Protein AF-A0A9P1CWQ3-F1 (afdb_monomer)

Secondary structure (DSSP, 8-state):
---------------------------PPPPPP----------TTHHHHHHHHHHHHHHHHHHHHHHHHHHHHHHHHHHHHHHHHHHHHHHHHHHHHHS---SHHHHHHHHSTTHHHHHHHHHHHHHHHHHHHHHHHHHHHHHHHHHHHHHHHHHHHHHHHHHHTTPPPP-------SS----HHHHHHHHHHHHHHHHHHHHHHHHHHHH--SS--TT----SSSTTS-----HHHHHHHHHHHHHHHH--

Nearest PDB structures (foldseek):
  6mbz-assembly1_A  TM=4.916E-01  e=2.343E-01  Homo sapiens
  6jx6-assembly1_C  TM=5.429E-01  e=2.460E-01  Homo sapiens
  8qbr-assembly1_A  TM=2.103E-01  e=9.957E+00  Nostoc punctiforme

Mean predicted aligned error: 12.14 Å

Organism: NCBI:txid2562237

pLDDT: mean 77.62, std 16.61, range [36.28, 98.0]

Radius of gyration: 30.23 Å; Cα contacts (8 Å, |Δi|>4): 111; chains: 1; bounding box: 80×47×94 Å

Foldseek 3Di:
DDDDDDDDDDDDDDDDDDDDDPPPDPDDDDDPPDPPPPPPPDPPPPVVVVVVVVLLVLLLVLLVVVLVLLVLLVVLLVLLVVLVVVLVVLLVVLVVLPPCDPDPVNVVCVVPDPPSVVSLVVSVVVLVVSLVVNVVSLVVSCVPPVVSLVSSLVSLVVVLVCVVVPPDDPPQPDPPDDDDQDDLNNLSVVSSVVSVCSNVLSVVSNVVSVPSDSHPPVPDDPPPPCPVNPPSPPVVVNNVSSVSSSVRSPPD

Solvent-accessible surface area (backbone atoms only — not comparable to full-atom values): 15618 Å² total; per-residue (Å²): 139,86,85,86,83,85,85,83,86,88,79,87,88,86,91,77,84,89,76,93,77,88,79,84,74,82,78,73,78,81,76,78,78,81,81,74,80,79,78,83,77,79,63,83,71,60,64,55,57,56,53,51,52,50,49,52,51,44,42,53,53,32,56,66,51,42,59,61,48,53,51,54,48,51,52,49,51,55,54,49,52,53,43,52,50,52,42,47,56,46,40,52,50,45,51,58,69,69,41,87,53,91,46,72,66,35,55,54,43,68,76,37,80,67,49,61,59,51,52,47,52,52,48,51,53,51,42,52,50,44,43,51,52,47,51,52,52,49,54,50,49,47,75,75,40,44,70,58,49,54,51,32,42,52,38,49,50,53,52,52,52,44,47,74,76,62,50,77,72,76,82,71,76,78,74,92,70,94,60,85,80,76,52,64,67,60,49,49,51,52,52,42,50,51,48,51,48,51,58,51,47,58,55,50,50,52,52,50,58,70,63,66,62,81,62,80,51,97,81,59,76,69,70,82,60,69,76,78,50,74,69,77,68,65,57,69,61,52,50,51,47,48,52,52,46,51,57,70,76,62,76,122

Sequence (252 aa):
MPKSEAKDASSSAEAGRSRRKKEKATAKPPKPPKRHQFSLGGRPGRLGEDIESSTREGVRKACRSLDSLLESFESFVNEASTLARAIQVVSDKISLLTSASTGAVGKAMAAHPGTQERLLAQLVSRVENFRSEGLVLHARFERQHHALLEQSLNSLRLWKHRREVGAPALSSDPDPGDLPPIDPLEAAERLMHVLAKMISGVSQWKEHLLSCRYLPSSKTKLPAEPEAVPAKPNLQEERQLLLKLCAKSFHN

Structure (mmCIF, N/CA/C/O backbone):
data_AF-A0A9P1CWQ3-F1
#
_entry.id   AF-A0A9P1CWQ3-F1
#
loop_
_atom_site.group_PDB
_atom_site.id
_atom_site.type_symbol
_atom_site.label_atom_id
_atom_site.label_alt_id
_atom_site.label_comp_id
_atom_site.label_asym_id
_atom_site.label_entity_id
_atom_site.label_seq_id
_atom_site.pdbx_PDB_ins_code
_atom_site.Cartn_x
_atom_site.Cartn_y
_atom_site.Cartn_z
_atom_site.occupancy
_atom_site.B_iso_or_equiv
_atom_site.auth_seq_id
_atom_site.auth_comp_id
_atom_site.auth_asym_id
_atom_site.auth_atom_id
_atom_site.pdbx_PDB_model_num
ATOM 1 N N . MET A 1 1 ? -14.272 -29.871 54.774 1.00 36.28 1 MET A N 1
ATOM 2 C CA . MET A 1 1 ? -12.955 -30.520 54.950 1.00 36.28 1 MET A CA 1
ATOM 3 C C . MET A 1 1 ? -12.294 -30.690 53.590 1.00 36.28 1 MET A C 1
ATOM 5 O O . MET A 1 1 ? -13.026 -30.869 52.625 1.00 36.28 1 MET A O 1
ATOM 9 N N . PRO A 1 2 ? -10.969 -30.504 53.497 1.00 49.41 2 PRO A N 1
ATOM 10 C CA . PRO A 1 2 ? -10.341 -29.789 52.386 1.00 49.41 2 PRO A CA 1
ATOM 11 C C . PRO A 1 2 ? -9.438 -30.683 51.524 1.00 49.41 2 PRO A C 1
ATOM 13 O O . PRO A 1 2 ? -9.029 -31.751 51.968 1.00 49.41 2 PRO A O 1
ATOM 16 N N . LYS A 1 3 ? -9.054 -30.193 50.340 1.00 49.09 3 LYS A N 1
ATOM 17 C CA . LYS A 1 3 ? -7.665 -30.249 49.849 1.00 49.09 3 LYS A CA 1
ATOM 18 C C . LYS A 1 3 ? -7.462 -29.222 48.733 1.00 49.09 3 LYS A C 1
ATOM 20 O O . LYS A 1 3 ? -7.800 -29.427 47.576 1.00 49.09 3 LYS A O 1
ATOM 25 N N . SER A 1 4 ? -6.955 -28.080 49.171 1.00 53.56 4 SER A N 1
ATOM 26 C CA . SER A 1 4 ? -6.221 -27.075 48.415 1.00 53.56 4 SER A CA 1
ATOM 27 C C . SER A 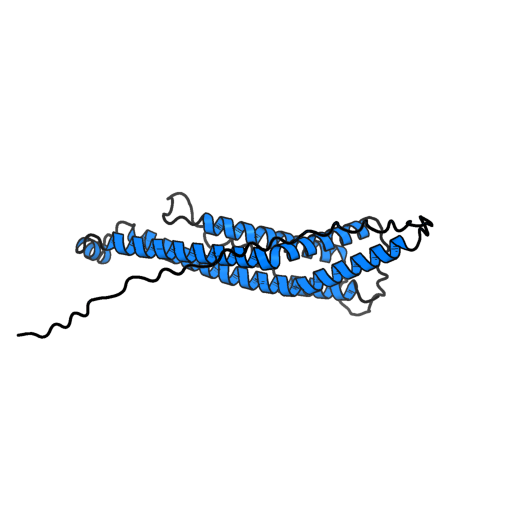1 4 ? -4.849 -27.623 48.011 1.00 53.56 4 SER A C 1
ATOM 29 O O . SER A 1 4 ? -4.123 -28.099 48.882 1.00 53.56 4 SER A O 1
ATOM 31 N N . GLU A 1 5 ? -4.460 -27.482 46.745 1.00 57.50 5 GLU A N 1
ATOM 32 C CA . GLU A 1 5 ? -3.053 -27.536 46.334 1.00 57.50 5 GLU A CA 1
ATOM 33 C C . GLU A 1 5 ? -2.670 -26.198 45.699 1.00 57.50 5 GLU A C 1
ATOM 35 O O . GLU A 1 5 ? -3.028 -25.881 44.566 1.00 57.50 5 GLU A O 1
ATOM 40 N N . ALA A 1 6 ? -1.965 -25.400 46.498 1.00 51.62 6 ALA A N 1
ATOM 41 C CA . ALA A 1 6 ? -1.127 -24.304 46.050 1.00 51.62 6 ALA A CA 1
ATOM 42 C C . ALA A 1 6 ? 0.203 -24.888 45.554 1.00 51.62 6 ALA A C 1
ATOM 44 O O . ALA A 1 6 ? 0.743 -25.811 46.166 1.00 51.62 6 ALA A O 1
ATOM 45 N N . LYS A 1 7 ? 0.740 -24.342 44.462 1.00 66.38 7 LYS A N 1
ATOM 46 C CA . LYS A 1 7 ? 2.092 -24.648 43.993 1.00 66.38 7 LYS A CA 1
ATOM 47 C C . LYS A 1 7 ? 2.838 -23.336 43.798 1.00 66.38 7 LYS A C 1
ATOM 49 O O . LYS A 1 7 ? 2.682 -22.660 42.786 1.00 66.38 7 LYS A O 1
ATOM 54 N N . ASP A 1 8 ? 3.587 -22.988 44.835 1.00 54.50 8 ASP A N 1
ATOM 55 C CA . ASP A 1 8 ? 4.545 -21.895 44.869 1.00 54.50 8 ASP A CA 1
ATOM 56 C C . ASP A 1 8 ? 5.902 -22.310 44.271 1.00 54.50 8 ASP A C 1
ATOM 58 O O . ASP A 1 8 ? 6.312 -23.468 44.348 1.00 54.50 8 ASP A O 1
ATOM 62 N N . ALA A 1 9 ? 6.611 -21.271 43.821 1.00 49.41 9 ALA A N 1
ATOM 63 C CA . ALA A 1 9 ? 8.049 -21.027 43.990 1.00 49.41 9 ALA A CA 1
ATOM 64 C C . ALA A 1 9 ? 9.081 -21.429 42.911 1.00 49.41 9 ALA A C 1
ATOM 66 O O . ALA A 1 9 ? 9.108 -22.535 42.378 1.00 49.41 9 ALA A O 1
ATOM 67 N N . SER A 1 10 ? 10.042 -20.491 42.797 1.00 43.69 10 SER A N 1
ATOM 68 C CA . SER A 1 10 ? 11.418 -20.562 42.264 1.00 43.69 10 SER A CA 1
ATOM 69 C C . SER A 1 10 ? 11.580 -20.494 40.740 1.00 43.69 10 SER A C 1
ATOM 71 O O . SER A 1 10 ? 10.822 -21.103 40.005 1.00 43.69 10 SER A O 1
ATOM 73 N N . SER A 1 11 ? 12.544 -19.778 40.147 1.00 47.31 11 SER A N 1
ATOM 74 C CA . SER A 1 11 ? 13.856 -19.270 40.597 1.00 47.31 11 SER A CA 1
ATOM 75 C C . SER A 1 11 ? 14.289 -18.163 39.610 1.00 47.31 11 SER A C 1
ATOM 77 O O . SER A 1 11 ? 14.187 -18.361 38.406 1.00 47.31 11 SER A O 1
ATOM 79 N N . SER A 1 12 ? 14.523 -16.909 40.008 1.00 48.91 12 SER A N 1
ATOM 80 C CA . SER A 1 12 ? 15.814 -16.283 40.364 1.00 48.91 12 SER A CA 1
ATOM 81 C C . SER A 1 12 ? 17.108 -16.881 39.777 1.00 48.91 12 SER A C 1
ATOM 83 O O . SER A 1 12 ? 17.383 -18.065 39.943 1.00 48.91 12 SER A O 1
ATOM 85 N N . ALA A 1 13 ? 17.926 -15.964 39.241 1.00 50.88 13 ALA A N 1
ATOM 86 C CA . ALA A 1 13 ? 19.364 -16.025 38.961 1.00 50.88 13 ALA A CA 1
ATOM 87 C C . ALA A 1 13 ? 19.855 -16.850 37.757 1.00 50.88 13 ALA A C 1
ATOM 89 O O . ALA A 1 13 ? 20.005 -18.058 37.853 1.00 50.88 13 ALA A O 1
ATOM 90 N N . GLU A 1 14 ? 20.339 -16.158 36.715 1.00 50.56 14 GLU A N 1
ATOM 91 C CA . GLU A 1 14 ? 21.683 -16.473 36.218 1.00 50.56 14 GLU A CA 1
ATOM 92 C C . GLU A 1 14 ? 22.369 -15.268 35.561 1.00 50.56 14 GLU A C 1
ATOM 94 O O . GLU A 1 14 ? 21.918 -14.687 34.575 1.00 50.56 14 GLU A O 1
ATOM 99 N N . ALA A 1 15 ? 23.487 -14.884 36.170 1.00 49.41 15 ALA A N 1
ATOM 100 C CA . ALA A 1 15 ? 24.455 -13.939 35.660 1.00 49.41 15 ALA A CA 1
ATOM 101 C C . ALA A 1 15 ? 25.532 -14.708 34.878 1.00 49.41 15 ALA A C 1
ATOM 103 O O . ALA A 1 15 ? 26.197 -15.574 35.438 1.00 49.41 15 ALA A O 1
ATOM 104 N N . GLY A 1 16 ? 25.782 -14.335 33.623 1.00 49.97 16 GLY A N 1
ATOM 105 C CA . GLY A 1 16 ? 26.962 -14.760 32.857 1.00 49.97 16 GLY A CA 1
ATOM 106 C C . GLY A 1 16 ? 27.469 -13.576 32.035 1.00 49.97 16 GLY A C 1
ATOM 107 O O . GLY A 1 16 ? 26.806 -13.146 31.103 1.00 49.97 16 GLY A O 1
ATOM 108 N N . ARG A 1 17 ? 28.468 -12.814 32.501 1.00 48.53 17 ARG A N 1
ATOM 109 C CA . ARG A 1 17 ? 29.924 -13.009 32.322 1.00 48.53 17 ARG A CA 1
ATOM 110 C C . ARG A 1 17 ? 30.374 -13.282 30.881 1.00 48.53 17 ARG A C 1
ATOM 112 O O . ARG A 1 17 ? 29.894 -14.194 30.229 1.00 48.53 17 ARG A O 1
ATOM 119 N N . SER A 1 18 ? 31.486 -12.615 30.546 1.00 47.59 18 SER A N 1
ATOM 120 C CA . SER A 1 18 ? 32.448 -12.926 29.473 1.00 47.59 18 SER A CA 1
ATOM 121 C C . SER A 1 18 ? 32.024 -12.509 28.060 1.00 47.59 18 SER A C 1
ATOM 123 O O . SER A 1 18 ? 30.945 -12.826 27.608 1.00 47.59 18 SER A O 1
ATOM 125 N N . ARG A 1 19 ? 32.840 -11.830 27.250 1.00 56.94 19 ARG A N 1
ATOM 126 C CA . ARG A 1 19 ? 34.302 -11.709 27.242 1.00 56.94 19 ARG A CA 1
ATOM 127 C C . ARG A 1 19 ? 34.677 -10.465 26.429 1.00 56.94 19 ARG A C 1
ATOM 129 O O . ARG A 1 19 ? 34.319 -10.344 25.263 1.00 56.94 19 ARG A O 1
ATOM 136 N N . ARG A 1 20 ? 35.483 -9.584 27.026 1.00 54.06 20 ARG A N 1
ATOM 137 C CA . ARG A 1 20 ? 36.374 -8.686 26.281 1.00 54.06 20 ARG A CA 1
ATOM 138 C C . ARG A 1 20 ? 37.309 -9.548 25.430 1.00 54.06 20 ARG A C 1
ATOM 140 O O . ARG A 1 20 ? 38.083 -10.320 25.989 1.00 54.06 20 ARG A O 1
ATOM 147 N N . LYS A 1 21 ? 37.309 -9.355 24.113 1.00 58.38 21 LYS A N 1
ATOM 148 C CA . LYS A 1 21 ? 38.431 -9.732 23.249 1.00 58.38 21 LYS A CA 1
ATOM 149 C C . LYS A 1 21 ? 38.876 -8.478 22.495 1.00 58.38 21 LYS A C 1
ATOM 151 O O . LYS A 1 21 ? 38.294 -8.087 21.493 1.00 58.38 21 LYS A O 1
ATOM 156 N N . LYS A 1 22 ? 39.869 -7.789 23.068 1.00 54.12 22 LYS A N 1
ATOM 157 C CA . LYS A 1 22 ? 40.653 -6.750 22.391 1.00 54.12 22 LYS A CA 1
ATOM 158 C C . LYS A 1 22 ? 41.533 -7.462 21.362 1.00 54.12 22 LYS A C 1
ATOM 160 O O . LYS A 1 22 ? 42.612 -7.929 21.711 1.00 54.12 22 LYS A O 1
ATOM 165 N N . GLU A 1 23 ? 41.085 -7.556 20.117 1.00 54.59 23 GLU A N 1
ATOM 166 C CA . GLU A 1 23 ? 41.970 -7.872 18.994 1.00 54.59 23 GLU A CA 1
ATOM 167 C C . GLU A 1 23 ? 42.545 -6.560 18.456 1.00 54.59 23 GLU A C 1
ATOM 169 O O . GLU A 1 23 ? 41.898 -5.777 17.766 1.00 54.59 23 GLU A O 1
ATOM 174 N N . LYS A 1 24 ? 43.782 -6.285 18.877 1.00 58.41 24 LYS A N 1
ATOM 175 C CA . LYS A 1 24 ? 44.620 -5.192 18.389 1.00 58.41 24 LYS A CA 1
ATOM 176 C C . LYS A 1 24 ? 45.195 -5.630 17.039 1.00 58.41 24 LYS A C 1
ATOM 178 O O . LYS A 1 24 ? 46.293 -6.174 16.986 1.00 58.41 24 LYS A O 1
ATOM 183 N N . ALA A 1 25 ? 44.430 -5.436 15.968 1.00 57.91 25 ALA A N 1
ATOM 184 C CA . ALA A 1 25 ? 44.911 -5.628 14.607 1.00 57.91 25 ALA A CA 1
ATOM 185 C C . ALA A 1 25 ? 45.822 -4.452 14.225 1.00 57.91 25 ALA A C 1
ATOM 187 O O . ALA A 1 25 ? 45.392 -3.304 14.120 1.00 57.91 25 ALA A O 1
ATOM 188 N N . THR A 1 26 ? 47.107 -4.740 14.055 1.00 59.31 26 THR A N 1
ATOM 189 C CA . THR A 1 26 ? 48.096 -3.851 13.450 1.00 59.31 26 THR A CA 1
ATOM 190 C C . THR A 1 26 ? 47.725 -3.627 11.984 1.00 59.31 26 THR A C 1
ATOM 192 O O . THR A 1 26 ? 47.969 -4.468 11.120 1.00 59.31 26 THR A O 1
ATOM 195 N N . ALA A 1 27 ? 47.081 -2.491 11.709 1.00 58.88 27 ALA A N 1
ATOM 196 C CA . ALA A 1 27 ? 46.703 -2.068 10.369 1.00 58.88 27 ALA A CA 1
ATOM 197 C C . ALA A 1 27 ? 47.957 -1.887 9.498 1.00 58.88 27 ALA A C 1
ATOM 199 O O . ALA A 1 27 ? 48.766 -0.983 9.706 1.00 58.88 27 ALA A O 1
ATOM 200 N N . LYS A 1 28 ? 48.116 -2.779 8.518 1.00 70.62 28 LYS A N 1
ATOM 201 C CA . LYS A 1 28 ? 49.096 -2.651 7.438 1.00 70.62 28 LYS A CA 1
ATOM 202 C C . LYS A 1 28 ? 48.672 -1.454 6.568 1.00 70.62 28 LYS A C 1
ATOM 204 O O . LYS A 1 28 ? 47.498 -1.398 6.197 1.00 70.62 28 LYS A O 1
ATOM 209 N N . PRO A 1 29 ? 49.568 -0.507 6.242 1.00 70.50 29 PRO A N 1
ATOM 210 C CA . PRO A 1 29 ? 49.199 0.658 5.447 1.00 70.50 29 PRO A CA 1
ATOM 211 C C . PRO A 1 29 ? 48.674 0.217 4.068 1.00 70.50 29 PRO A C 1
ATOM 213 O O . PRO A 1 29 ? 49.261 -0.685 3.454 1.00 70.50 29 PRO A O 1
ATOM 216 N N . PRO A 1 30 ? 47.567 0.806 3.580 1.00 72.94 30 PRO A N 1
ATOM 217 C CA . PRO A 1 30 ? 47.019 0.478 2.273 1.00 72.94 30 PRO A CA 1
ATOM 218 C C . PRO A 1 30 ? 48.053 0.803 1.191 1.00 72.94 30 PRO A C 1
ATOM 220 O O . PRO A 1 30 ? 48.615 1.898 1.156 1.00 72.94 30 PRO A O 1
ATOM 223 N N . LYS A 1 31 ? 48.327 -0.170 0.311 1.00 75.38 31 LYS A N 1
ATOM 224 C CA . LYS A 1 31 ? 49.167 0.052 -0.872 1.00 75.38 31 LYS A CA 1
ATOM 225 C C . LYS A 1 31 ? 48.554 1.193 -1.698 1.00 75.38 31 LYS A C 1
ATOM 227 O O . LYS A 1 31 ? 47.347 1.148 -1.946 1.00 75.38 31 LYS A O 1
ATOM 232 N N . PRO A 1 32 ? 49.350 2.179 -2.145 1.00 72.31 32 PRO A N 1
ATOM 233 C CA . PRO A 1 32 ? 48.844 3.261 -2.974 1.00 72.31 32 PRO A CA 1
ATOM 234 C C . PRO A 1 32 ? 48.223 2.681 -4.254 1.00 72.31 32 PRO A C 1
ATOM 236 O O . PRO A 1 32 ? 48.799 1.756 -4.844 1.00 72.31 32 PRO A O 1
ATOM 239 N N . PRO A 1 33 ? 47.048 3.177 -4.681 1.00 71.44 33 PRO A N 1
ATOM 240 C CA . PRO A 1 33 ? 46.410 2.708 -5.899 1.00 71.44 33 PRO A CA 1
ATOM 241 C C . PRO A 1 33 ? 47.358 2.950 -7.074 1.00 71.44 33 PRO A C 1
ATOM 243 O O . PRO A 1 33 ? 47.861 4.058 -7.270 1.00 71.44 33 PRO A O 1
ATOM 246 N N . LYS A 1 34 ? 47.635 1.890 -7.844 1.00 72.38 34 LYS A N 1
ATOM 247 C CA . LYS A 1 34 ? 48.401 1.991 -9.086 1.00 72.38 34 LYS A CA 1
ATOM 248 C C . LYS A 1 34 ? 47.677 2.987 -9.986 1.00 72.38 34 LYS A C 1
ATOM 250 O O . LYS A 1 34 ? 46.559 2.735 -10.428 1.00 72.38 34 LYS A O 1
ATOM 255 N N . ARG A 1 35 ? 48.319 4.131 -10.214 1.00 61.66 35 ARG A N 1
ATOM 256 C CA . ARG A 1 35 ? 47.849 5.202 -11.089 1.00 61.66 35 ARG A CA 1
ATOM 257 C C . ARG A 1 35 ? 47.886 4.664 -12.521 1.00 61.66 35 ARG A C 1
ATOM 259 O O . ARG A 1 35 ? 48.906 4.764 -13.197 1.00 61.66 35 ARG A O 1
ATOM 266 N N . HIS A 1 36 ? 46.810 4.005 -12.949 1.00 63.12 36 HIS A N 1
ATOM 267 C CA . HIS A 1 36 ? 46.621 3.666 -14.353 1.00 63.12 36 HIS A CA 1
ATOM 268 C C . HIS A 1 36 ? 46.567 4.983 -15.123 1.00 63.12 36 HIS A C 1
ATOM 270 O O . HIS A 1 36 ? 45.662 5.792 -14.923 1.00 63.12 36 HIS A O 1
ATOM 276 N N . GLN A 1 37 ? 47.589 5.226 -15.945 1.00 58.66 37 GLN A N 1
ATOM 277 C CA . GLN A 1 37 ? 47.566 6.304 -16.918 1.00 58.66 37 GLN A CA 1
ATOM 278 C C . GLN A 1 37 ? 46.420 6.004 -17.885 1.00 58.66 37 GLN A C 1
ATOM 280 O O . GLN A 1 37 ? 46.523 5.124 -18.738 1.00 58.66 37 GLN A O 1
ATOM 285 N N . PHE A 1 38 ? 45.299 6.694 -17.688 1.00 49.88 38 PHE A N 1
ATOM 286 C CA . PHE A 1 38 ? 44.211 6.727 -18.648 1.00 49.88 38 PHE A CA 1
ATOM 287 C C . PHE A 1 38 ? 44.745 7.394 -19.911 1.00 49.88 38 PHE A C 1
ATOM 289 O O . PHE A 1 38 ? 44.969 8.603 -19.949 1.00 49.88 38 PHE A O 1
ATOM 296 N N . SER A 1 39 ? 44.994 6.583 -20.934 1.00 56.72 39 SER A N 1
ATOM 297 C CA . SER A 1 39 ? 45.245 7.074 -22.278 1.00 56.72 39 SER A CA 1
ATOM 298 C C . SER A 1 39 ? 43.946 7.711 -22.777 1.00 56.72 39 SER A C 1
ATOM 300 O O . SER A 1 39 ? 42.985 7.013 -23.092 1.00 56.72 39 SER A O 1
ATOM 302 N N . LEU A 1 40 ? 43.894 9.045 -22.800 1.00 53.56 40 LEU A N 1
ATOM 303 C CA . LEU A 1 40 ? 42.780 9.848 -23.322 1.00 53.56 40 LEU A CA 1
ATOM 304 C C . LEU A 1 40 ? 42.759 9.852 -24.866 1.00 53.56 40 LEU A C 1
ATOM 306 O O . LEU A 1 40 ? 42.511 10.875 -25.500 1.00 53.56 40 LEU A O 1
ATOM 310 N N . GLY A 1 41 ? 43.030 8.701 -25.488 1.00 50.31 41 GLY A N 1
ATOM 311 C CA . GLY A 1 41 ? 42.874 8.484 -26.924 1.00 50.31 41 GLY A CA 1
ATOM 312 C C . GLY A 1 41 ? 41.398 8.310 -27.275 1.00 50.31 41 GLY A C 1
ATOM 313 O O . GLY A 1 41 ? 40.929 7.192 -27.474 1.00 50.31 41 GLY A O 1
ATOM 314 N N . GLY A 1 42 ? 40.654 9.417 -27.281 1.00 51.91 42 GLY A N 1
ATOM 315 C CA . GLY A 1 42 ? 39.211 9.457 -27.495 1.00 51.91 42 GLY A CA 1
ATOM 316 C C . GLY A 1 42 ? 38.796 8.955 -28.878 1.00 51.91 42 GLY A C 1
ATOM 317 O O . GLY A 1 42 ? 38.995 9.632 -29.882 1.00 51.91 42 GLY A O 1
ATOM 318 N N . ARG A 1 43 ? 38.146 7.786 -28.919 1.00 55.34 43 ARG A N 1
ATOM 319 C CA . ARG A 1 43 ? 37.241 7.418 -30.014 1.00 55.34 43 ARG A CA 1
ATOM 320 C C . ARG A 1 43 ? 35.825 7.866 -29.628 1.00 55.34 43 ARG A C 1
ATOM 322 O O . ARG A 1 43 ? 35.207 7.190 -28.806 1.00 55.34 43 ARG A O 1
ATOM 329 N N . PRO A 1 44 ? 35.288 8.952 -30.211 1.00 58.97 44 PRO A N 1
ATOM 330 C CA . PRO A 1 44 ? 33.960 9.471 -29.865 1.00 58.97 44 PRO A CA 1
ATOM 331 C C . PRO A 1 44 ? 32.801 8.508 -30.187 1.00 58.97 44 PRO A C 1
ATOM 333 O O . PRO A 1 44 ? 31.706 8.701 -29.678 1.00 58.97 44 PRO A O 1
ATOM 336 N N . GLY A 1 45 ? 33.030 7.442 -30.964 1.00 61.72 45 GLY A N 1
ATOM 337 C CA . GLY A 1 45 ? 31.980 6.488 -31.347 1.00 61.72 45 GLY A CA 1
ATOM 338 C C . GLY A 1 45 ? 31.621 5.411 -30.312 1.00 61.72 45 GLY A C 1
ATOM 339 O O . GLY A 1 45 ? 30.488 4.953 -30.311 1.00 61.72 45 GLY A O 1
ATOM 340 N N . ARG A 1 46 ? 32.528 5.004 -29.407 1.00 64.75 46 ARG A N 1
ATOM 341 C CA . ARG A 1 46 ? 32.253 3.862 -28.496 1.00 64.75 46 ARG A CA 1
ATOM 342 C C . ARG A 1 46 ? 31.469 4.231 -27.236 1.00 64.75 46 ARG A C 1
ATOM 344 O O . ARG A 1 46 ? 30.786 3.386 -26.676 1.00 64.75 46 ARG A O 1
ATOM 351 N N . LEU A 1 47 ? 31.538 5.490 -26.802 1.00 68.62 47 LEU A N 1
ATOM 352 C CA . LEU A 1 47 ? 30.845 5.931 -25.586 1.00 68.62 47 LEU A CA 1
ATOM 353 C C . LEU A 1 47 ? 29.316 5.942 -25.750 1.00 68.62 47 LEU A C 1
ATOM 355 O O . LEU A 1 47 ? 28.611 5.728 -24.770 1.00 68.62 47 LEU A O 1
ATOM 359 N N . GLY A 1 48 ? 28.795 6.166 -26.962 1.00 72.25 48 GLY A N 1
ATOM 360 C CA . GLY A 1 48 ? 27.350 6.179 -27.219 1.00 72.25 48 GLY A CA 1
ATOM 361 C C . GLY A 1 48 ? 26.705 4.794 -27.096 1.00 72.25 48 GLY A C 1
ATOM 362 O O . GLY A 1 48 ? 25.707 4.638 -26.394 1.00 72.25 48 GLY A O 1
ATOM 363 N N . GLU A 1 49 ? 27.318 3.778 -27.705 1.00 76.62 49 GLU A N 1
ATOM 364 C CA . GLU A 1 49 ? 26.800 2.399 -27.722 1.00 76.62 49 GLU A CA 1
ATOM 365 C C . GLU A 1 49 ? 26.778 1.763 -26.318 1.00 76.62 49 GLU A C 1
ATOM 367 O O . GLU A 1 49 ? 25.799 1.117 -25.928 1.00 76.62 49 GLU A O 1
ATOM 372 N N . ASP A 1 50 ? 27.813 2.006 -25.507 1.00 81.75 50 ASP A N 1
ATOM 373 C CA . ASP A 1 50 ? 27.885 1.516 -24.122 1.00 81.75 50 ASP A CA 1
ATOM 374 C C . ASP A 1 50 ? 26.791 2.146 -23.238 1.00 81.75 50 ASP A C 1
ATOM 376 O O . ASP A 1 50 ? 26.197 1.501 -22.369 1.00 81.75 50 ASP A O 1
ATOM 380 N N . ILE A 1 51 ? 26.481 3.421 -23.479 1.00 79.88 51 ILE A N 1
ATOM 381 C CA . ILE A 1 51 ? 25.466 4.171 -22.739 1.00 79.88 51 ILE A CA 1
ATOM 382 C C . ILE A 1 51 ? 24.050 3.699 -23.108 1.00 79.88 51 ILE A C 1
ATOM 384 O O . ILE A 1 51 ? 23.194 3.570 -22.223 1.00 79.88 51 ILE A O 1
ATOM 388 N N . GLU A 1 52 ? 23.783 3.428 -24.386 1.00 78.44 52 GLU A N 1
ATOM 389 C CA . GLU A 1 52 ? 22.490 2.917 -24.854 1.00 78.44 52 GLU A CA 1
ATOM 390 C C . GLU A 1 52 ? 22.233 1.477 -24.411 1.00 78.44 52 GLU A C 1
ATOM 392 O O . GLU A 1 52 ? 21.148 1.177 -23.901 1.00 78.44 52 GLU A O 1
ATOM 397 N N . SER A 1 53 ? 23.230 0.600 -24.539 1.00 81.81 53 SER A N 1
ATOM 398 C CA . SER A 1 53 ? 23.135 -0.793 -24.092 1.00 81.81 53 SER A CA 1
ATOM 399 C C . SER A 1 53 ? 22.902 -0.887 -22.581 1.00 81.81 53 SER A C 1
ATOM 401 O O . SER A 1 53 ? 21.994 -1.600 -22.143 1.00 81.81 53 SER A O 1
ATOM 403 N N . SER A 1 54 ? 23.628 -0.090 -21.790 1.00 82.31 54 SER A N 1
ATOM 404 C CA . SER A 1 54 ? 23.454 0.011 -20.336 1.00 82.31 54 SER A CA 1
ATOM 405 C C . SER A 1 54 ? 22.046 0.474 -19.950 1.00 82.31 54 SER A C 1
ATOM 407 O O . SER A 1 54 ? 21.402 -0.117 -19.081 1.00 82.31 54 SER A O 1
ATOM 409 N N . THR A 1 55 ? 21.498 1.481 -20.635 1.00 81.25 55 THR A N 1
ATOM 410 C CA . THR A 1 55 ? 20.127 1.937 -20.360 1.00 81.25 55 THR A CA 1
ATOM 411 C C . THR A 1 55 ? 19.080 0.932 -20.803 1.00 81.25 55 THR A C 1
ATOM 413 O O . THR A 1 55 ? 18.108 0.730 -20.079 1.00 81.25 55 THR A O 1
ATOM 416 N N . ARG A 1 56 ? 19.282 0.236 -21.924 1.00 79.75 56 ARG A N 1
ATOM 417 C CA . ARG A 1 56 ? 18.377 -0.833 -22.358 1.00 79.75 56 ARG A CA 1
ATOM 418 C C . ARG A 1 56 ? 18.342 -1.981 -21.349 1.00 79.75 56 ARG A C 1
ATOM 420 O O . ARG A 1 56 ? 17.262 -2.458 -21.010 1.00 79.75 56 ARG A O 1
ATOM 427 N N . GLU A 1 57 ? 19.500 -2.401 -20.845 1.00 82.00 57 GLU A N 1
ATOM 428 C CA . GLU A 1 57 ? 19.594 -3.391 -19.767 1.00 82.00 57 GLU A CA 1
ATOM 429 C C . GLU A 1 57 ? 18.911 -2.891 -18.486 1.00 82.00 57 GLU A C 1
ATOM 431 O O . GLU A 1 57 ? 18.156 -3.629 -17.856 1.00 82.00 57 GLU A O 1
ATOM 436 N N . GLY A 1 58 ? 19.105 -1.615 -18.138 1.00 80.69 58 GLY A N 1
ATOM 437 C CA . GLY A 1 58 ? 18.449 -0.971 -17.001 1.00 80.69 58 GLY A CA 1
ATOM 438 C C . GLY A 1 58 ? 16.923 -1.044 -17.075 1.00 80.69 58 GLY A C 1
ATOM 439 O O . GLY A 1 58 ? 16.287 -1.452 -16.103 1.00 80.69 58 GLY A O 1
ATOM 440 N N . VAL A 1 59 ? 16.330 -0.733 -18.234 1.00 80.00 59 VAL A N 1
ATOM 441 C CA . VAL A 1 59 ? 14.874 -0.842 -18.426 1.00 80.00 59 VAL A CA 1
ATOM 442 C C . VAL A 1 59 ? 14.421 -2.302 -18.419 1.00 80.00 59 VAL A C 1
ATOM 444 O O . VAL A 1 59 ? 13.433 -2.606 -17.760 1.00 80.00 59 VAL A O 1
ATOM 447 N N . ARG A 1 60 ? 15.158 -3.237 -19.044 1.00 83.06 60 ARG A N 1
ATOM 448 C CA . ARG A 1 60 ? 14.830 -4.679 -18.968 1.00 83.06 60 ARG A CA 1
ATOM 449 C C . ARG A 1 60 ? 14.769 -5.162 -17.532 1.00 83.06 60 ARG A C 1
ATOM 451 O O . ARG A 1 60 ? 13.820 -5.843 -17.144 1.00 83.06 60 ARG A O 1
ATOM 458 N N . LYS A 1 61 ? 15.776 -4.800 -16.743 1.00 86.88 61 LYS A N 1
ATOM 459 C CA . LYS A 1 61 ? 15.842 -5.156 -15.332 1.00 86.88 61 LYS A CA 1
ATOM 460 C C . LYS A 1 61 ? 14.684 -4.532 -14.554 1.00 86.88 61 LYS A C 1
ATOM 462 O O . LYS A 1 61 ? 14.029 -5.259 -13.814 1.00 86.88 61 LYS A O 1
ATOM 467 N N . ALA A 1 62 ? 14.401 -3.246 -14.776 1.00 82.88 62 ALA A N 1
ATOM 468 C CA . ALA A 1 62 ? 13.294 -2.537 -14.138 1.00 82.88 62 ALA A CA 1
ATOM 469 C C . ALA A 1 62 ? 11.938 -3.189 -14.452 1.00 82.88 62 ALA A C 1
ATOM 471 O O . ALA A 1 62 ? 11.162 -3.457 -13.538 1.00 82.88 62 ALA A O 1
ATOM 472 N N . CYS A 1 63 ? 11.671 -3.520 -15.717 1.00 82.88 63 CYS A N 1
ATOM 473 C CA . CYS A 1 63 ? 10.416 -4.152 -16.107 1.00 82.88 63 CYS A CA 1
ATOM 474 C C . CYS A 1 63 ? 10.258 -5.563 -15.528 1.00 82.88 63 CYS A C 1
ATOM 476 O O . CYS A 1 63 ? 9.179 -5.898 -15.049 1.00 82.88 63 CYS A O 1
ATOM 478 N N . ARG A 1 64 ? 11.329 -6.373 -15.501 1.00 87.69 64 ARG A N 1
ATOM 479 C CA . ARG A 1 64 ? 11.298 -7.704 -14.866 1.00 87.69 64 ARG A CA 1
ATOM 480 C C . ARG A 1 64 ? 11.025 -7.620 -13.367 1.00 87.69 64 ARG A C 1
ATOM 482 O O . ARG A 1 64 ? 10.295 -8.448 -12.838 1.00 87.69 64 ARG A O 1
ATOM 489 N N . SER A 1 65 ? 11.599 -6.631 -12.681 1.00 89.69 65 SER A N 1
ATOM 490 C CA . SER A 1 65 ? 11.304 -6.415 -11.262 1.00 89.69 65 SER A CA 1
ATOM 491 C C . SER A 1 65 ? 9.906 -5.857 -11.015 1.00 89.69 65 SER A C 1
ATOM 493 O O . SER A 1 65 ? 9.388 -6.023 -9.914 1.00 89.69 65 SER A O 1
ATOM 495 N N . LEU A 1 66 ? 9.302 -5.190 -12.004 1.00 88.69 66 LEU A N 1
ATOM 496 C CA . LEU A 1 66 ? 8.059 -4.464 -11.790 1.00 88.69 66 LEU A CA 1
ATOM 497 C C . LEU A 1 66 ? 6.878 -5.403 -11.534 1.00 88.69 66 LEU A C 1
ATOM 499 O O . LEU A 1 66 ? 6.083 -5.108 -10.656 1.00 88.69 66 LEU A O 1
ATOM 503 N N . ASP A 1 67 ? 6.795 -6.552 -12.204 1.00 87.81 67 ASP A N 1
ATOM 504 C CA . ASP A 1 67 ? 5.704 -7.514 -11.971 1.00 87.81 67 ASP A CA 1
ATOM 505 C C . ASP A 1 67 ? 5.695 -8.031 -10.518 1.00 87.81 67 ASP A C 1
ATOM 507 O O . ASP A 1 67 ? 4.703 -7.901 -9.801 1.00 87.81 67 ASP A O 1
ATOM 511 N N . SER A 1 68 ? 6.857 -8.465 -10.014 1.00 92.06 68 SER A N 1
ATOM 512 C CA . SER A 1 68 ? 7.017 -8.881 -8.611 1.00 92.06 68 SER A CA 1
ATOM 513 C C . SER A 1 68 ? 6.771 -7.739 -7.611 1.00 92.06 68 SER A C 1
ATOM 515 O O . SER A 1 68 ? 6.257 -7.970 -6.511 1.00 92.06 68 SER A O 1
ATOM 517 N N . LEU A 1 69 ? 7.101 -6.494 -7.978 1.00 92.88 69 LEU A N 1
ATOM 518 C CA . LEU A 1 69 ? 6.790 -5.312 -7.171 1.00 92.88 69 LEU A CA 1
ATOM 519 C C . LEU A 1 69 ? 5.285 -5.032 -7.114 1.00 92.88 69 LEU A C 1
ATOM 521 O O . LEU A 1 69 ? 4.782 -4.686 -6.045 1.00 92.88 69 LEU A O 1
ATOM 525 N N . LEU A 1 70 ? 4.573 -5.176 -8.235 1.00 90.25 70 LEU A N 1
ATOM 526 C CA . LEU A 1 70 ? 3.124 -4.991 -8.298 1.00 90.25 70 LEU A CA 1
ATOM 527 C C . LEU A 1 70 ? 2.407 -6.048 -7.450 1.00 90.25 70 LEU A C 1
ATOM 529 O O . LEU A 1 70 ? 1.518 -5.695 -6.681 1.00 90.25 70 LEU A O 1
ATOM 533 N N . GLU A 1 71 ? 2.844 -7.308 -7.508 1.00 91.75 71 GLU A N 1
ATOM 534 C CA . GLU A 1 71 ? 2.335 -8.393 -6.652 1.00 91.75 71 GLU A CA 1
ATOM 535 C C . GLU A 1 71 ? 2.559 -8.121 -5.166 1.00 91.75 71 GLU A C 1
ATOM 537 O O . GLU A 1 71 ? 1.633 -8.198 -4.356 1.00 91.75 71 GLU A O 1
ATOM 542 N N . SER A 1 72 ? 3.791 -7.756 -4.805 1.00 95.25 72 SER A N 1
ATOM 543 C CA . SER A 1 72 ? 4.141 -7.431 -3.421 1.00 95.25 72 SER A CA 1
ATOM 544 C C . SER A 1 72 ? 3.307 -6.257 -2.901 1.00 95.25 72 SER A C 1
ATOM 546 O O . SER A 1 72 ? 2.845 -6.272 -1.760 1.00 95.25 72 SER A O 1
ATOM 548 N N . PHE A 1 73 ? 3.090 -5.236 -3.735 1.00 92.75 73 PHE A N 1
ATOM 549 C CA . PHE A 1 73 ? 2.272 -4.079 -3.379 1.00 92.75 73 PHE A CA 1
ATOM 550 C C . PHE A 1 73 ? 0.792 -4.437 -3.237 1.00 92.75 73 PHE A C 1
ATOM 552 O O . PHE A 1 73 ? 0.138 -3.967 -2.309 1.00 92.75 73 PHE A O 1
ATOM 559 N N . GLU A 1 74 ? 0.262 -5.300 -4.102 1.00 91.44 74 GLU A N 1
ATOM 560 C CA . GLU A 1 74 ? -1.106 -5.803 -3.983 1.00 91.44 74 GLU A CA 1
ATOM 561 C C . GLU A 1 74 ? -1.312 -6.567 -2.668 1.00 91.44 74 GLU A C 1
ATOM 563 O O . GLU A 1 74 ? -2.279 -6.300 -1.947 1.00 91.44 74 GLU A O 1
ATOM 568 N N . SER A 1 75 ? -0.374 -7.452 -2.309 1.00 95.06 75 SER A N 1
ATOM 569 C CA . SER A 1 75 ? -0.383 -8.149 -1.015 1.00 95.06 75 SER A CA 1
ATOM 570 C C . SER A 1 75 ? -0.361 -7.158 0.146 1.00 95.06 75 SER A C 1
ATOM 572 O O . SER A 1 75 ? -1.194 -7.244 1.048 1.00 95.06 75 SER A O 1
ATOM 574 N N . PHE A 1 76 ? 0.530 -6.162 0.089 1.00 94.62 76 PHE A N 1
ATOM 575 C CA . PHE A 1 76 ? 0.611 -5.102 1.093 1.00 94.62 76 PHE A CA 1
ATOM 576 C C . PHE A 1 76 ? -0.719 -4.355 1.254 1.00 94.62 76 PHE A C 1
ATOM 578 O O . PHE A 1 76 ? -1.193 -4.200 2.377 1.00 94.62 76 PHE A O 1
ATOM 585 N N . VAL A 1 77 ? -1.357 -3.930 0.158 1.00 90.38 77 VAL A N 1
ATOM 586 C CA . VAL A 1 77 ? -2.645 -3.218 0.203 1.00 90.38 77 VAL A CA 1
ATOM 587 C C . VAL A 1 77 ? -3.755 -4.106 0.775 1.00 90.38 77 VAL A C 1
ATOM 589 O O . VAL A 1 77 ? -4.581 -3.633 1.560 1.00 90.38 77 VAL A O 1
ATOM 592 N N . ASN A 1 78 ? -3.785 -5.394 0.429 1.00 91.56 78 ASN A N 1
ATOM 593 C CA . ASN A 1 78 ? -4.770 -6.337 0.966 1.00 91.56 78 ASN A CA 1
ATOM 594 C C . ASN A 1 78 ? -4.586 -6.558 2.483 1.00 91.56 78 ASN A C 1
ATOM 596 O O . ASN A 1 78 ? -5.561 -6.516 3.239 1.00 91.56 78 ASN A O 1
ATOM 600 N N . GLU A 1 79 ? -3.349 -6.718 2.957 1.00 95.06 79 GLU A N 1
ATOM 601 C CA . GLU A 1 79 ? -3.047 -6.834 4.391 1.00 95.06 79 GLU A CA 1
ATOM 602 C C . GLU A 1 79 ? -3.360 -5.526 5.143 1.00 95.06 79 GLU A C 1
ATOM 604 O O . GLU A 1 79 ? -4.061 -5.539 6.159 1.00 95.06 79 GLU A O 1
ATOM 609 N N . ALA A 1 80 ? -2.921 -4.379 4.615 1.00 90.94 80 ALA A N 1
ATOM 610 C CA . ALA A 1 80 ? -3.143 -3.067 5.221 1.00 90.94 80 ALA A CA 1
ATOM 611 C C . ALA A 1 80 ? -4.637 -2.711 5.306 1.00 90.94 80 ALA A C 1
ATOM 613 O O . ALA A 1 80 ? -5.108 -2.243 6.343 1.00 90.94 80 ALA A O 1
ATOM 614 N N . SER A 1 81 ? -5.412 -2.998 4.255 1.00 88.31 81 SER A N 1
ATOM 615 C CA . SER A 1 81 ? -6.869 -2.790 4.252 1.00 88.31 81 SER A CA 1
ATOM 616 C C . SER A 1 81 ? -7.602 -3.681 5.253 1.00 88.31 81 SER A C 1
ATOM 618 O O . SER A 1 81 ? -8.554 -3.229 5.894 1.00 88.31 81 SER A O 1
ATOM 620 N N . THR A 1 82 ? -7.130 -4.912 5.454 1.00 92.62 82 THR A N 1
ATOM 621 C CA . THR A 1 82 ? -7.662 -5.810 6.487 1.00 92.62 82 THR A CA 1
ATOM 622 C C . THR A 1 82 ? -7.431 -5.235 7.885 1.00 92.62 82 THR A C 1
ATOM 624 O O . THR A 1 82 ? -8.367 -5.175 8.687 1.00 92.62 82 THR A O 1
ATOM 627 N N . LEU A 1 83 ? -6.220 -4.740 8.166 1.00 92.44 83 LEU A N 1
ATOM 628 C CA . LEU A 1 83 ? -5.891 -4.092 9.441 1.00 92.44 83 LEU A CA 1
ATOM 629 C C . LEU A 1 83 ? -6.703 -2.811 9.666 1.00 92.44 83 LEU A C 1
ATOM 631 O O . LEU A 1 83 ? -7.250 -2.617 10.751 1.00 92.44 83 LEU A O 1
ATOM 635 N N . ALA A 1 84 ? -6.853 -1.972 8.640 1.00 87.06 84 ALA A N 1
ATOM 636 C CA . ALA A 1 84 ? -7.665 -0.758 8.716 1.00 87.06 84 ALA A CA 1
ATOM 637 C C . ALA A 1 84 ? -9.126 -1.066 9.060 1.00 87.06 84 ALA A C 1
ATOM 639 O O . ALA A 1 84 ? -9.706 -0.450 9.954 1.00 87.06 84 ALA A O 1
ATOM 640 N N . ARG A 1 85 ? -9.713 -2.078 8.407 1.00 88.31 85 ARG A N 1
ATOM 641 C CA . ARG A 1 85 ? -11.077 -2.532 8.700 1.00 88.31 85 ARG A CA 1
ATOM 642 C C . ARG A 1 85 ? -11.198 -3.072 10.125 1.00 88.31 85 ARG A C 1
ATOM 644 O O . ARG A 1 85 ? -12.195 -2.807 10.792 1.00 88.31 85 ARG A O 1
ATOM 651 N N . ALA A 1 86 ? -10.193 -3.797 10.613 1.00 91.94 86 ALA A N 1
ATOM 652 C CA . ALA A 1 86 ? -10.176 -4.283 11.989 1.00 91.94 86 ALA A CA 1
ATOM 653 C C . ALA A 1 86 ? -10.136 -3.126 13.004 1.00 91.94 86 ALA A C 1
ATOM 655 O O . ALA A 1 86 ? -10.905 -3.134 13.968 1.00 91.94 86 ALA A O 1
ATOM 656 N N . ILE A 1 87 ? -9.303 -2.108 12.762 1.00 90.75 87 ILE A N 1
ATOM 657 C CA . ILE A 1 87 ? -9.247 -0.879 13.567 1.00 90.75 87 ILE A CA 1
ATOM 658 C C . ILE A 1 87 ? -10.610 -0.179 13.571 1.00 90.75 87 ILE A C 1
ATOM 660 O O . ILE A 1 87 ? -11.105 0.167 14.645 1.00 90.75 87 ILE A O 1
ATOM 664 N N . GLN A 1 88 ? -11.243 -0.042 12.403 1.00 88.00 88 GLN A N 1
ATOM 665 C CA . GLN A 1 88 ? -12.557 0.584 12.269 1.00 88.00 88 GLN A CA 1
ATOM 666 C C . GLN A 1 88 ? -13.616 -0.117 13.123 1.00 88.00 88 GLN A C 1
ATOM 668 O O . GLN A 1 88 ? -14.259 0.513 13.957 1.00 88.00 88 GLN A O 1
ATOM 673 N N . VAL A 1 89 ? -13.737 -1.441 12.990 1.00 91.19 89 VAL A N 1
ATOM 674 C CA . VAL A 1 89 ? -14.717 -2.238 13.746 1.00 91.19 89 VAL A CA 1
ATOM 675 C C . VAL A 1 89 ? -14.510 -2.102 15.256 1.00 91.19 89 VAL A C 1
ATOM 677 O O . VAL A 1 89 ? -15.476 -2.073 16.020 1.00 91.19 89 VAL A O 1
ATOM 680 N N . VAL A 1 90 ? -13.260 -2.039 15.721 1.00 93.44 90 VAL A N 1
ATOM 681 C CA . VAL A 1 90 ? -12.979 -1.844 17.149 1.00 93.44 90 VAL A CA 1
ATOM 682 C C . VAL A 1 90 ? -13.305 -0.413 17.589 1.00 93.44 90 VAL A C 1
ATOM 684 O O . VAL A 1 90 ? -13.870 -0.237 18.667 1.00 93.44 90 VAL A O 1
ATOM 687 N N . SER A 1 91 ? -13.022 0.593 16.760 1.00 89.44 91 SER A N 1
ATOM 688 C CA . SER A 1 91 ? -13.394 1.990 17.020 1.00 89.44 91 SER A CA 1
ATOM 689 C C . SER A 1 91 ? -14.913 2.173 17.127 1.00 89.44 91 SER A C 1
ATOM 691 O O . SER A 1 91 ? -15.395 2.825 18.057 1.00 89.44 91 SER A O 1
ATOM 693 N N . ASP A 1 92 ? -15.686 1.513 16.262 1.00 88.75 92 ASP A N 1
ATOM 694 C CA . ASP A 1 92 ? -17.151 1.525 16.320 1.00 88.75 92 ASP A CA 1
ATOM 695 C C . ASP A 1 92 ? -17.655 0.894 17.627 1.00 88.75 92 ASP A C 1
ATOM 697 O O . ASP A 1 92 ? -18.540 1.435 18.290 1.00 88.75 92 ASP A O 1
ATOM 701 N N . LYS A 1 93 ? -17.039 -0.213 18.066 1.00 91.19 93 LYS A N 1
ATOM 702 C CA . LYS A 1 93 ? -17.356 -0.850 19.358 1.00 91.19 93 LYS A CA 1
ATOM 703 C C . LYS A 1 93 ? -17.032 0.047 20.550 1.00 91.19 93 LYS A C 1
ATOM 705 O O . LYS A 1 93 ? -17.825 0.103 21.487 1.00 91.19 93 LYS A O 1
ATOM 710 N N . ILE A 1 94 ? -15.898 0.749 20.525 1.00 90.69 94 ILE A N 1
ATOM 711 C CA . ILE A 1 94 ? -15.548 1.744 21.549 1.00 90.69 94 ILE A CA 1
ATOM 712 C C . ILE A 1 94 ? -16.611 2.845 21.569 1.00 90.69 94 ILE A C 1
ATOM 714 O O . ILE A 1 94 ? -17.147 3.156 22.629 1.00 90.69 94 ILE A O 1
ATOM 718 N N . SER A 1 95 ? -16.977 3.371 20.400 1.00 88.50 95 SER A N 1
ATOM 719 C CA . SER A 1 95 ? -17.993 4.417 20.262 1.00 88.50 95 SER A CA 1
ATOM 720 C C . SER A 1 95 ? -19.333 3.976 20.857 1.00 88.50 95 SER A C 1
ATOM 722 O O . SER A 1 95 ? -19.900 4.691 21.684 1.00 88.50 95 SER A O 1
ATOM 724 N N . LEU A 1 96 ? -19.786 2.758 20.542 1.00 87.44 96 LEU A N 1
ATOM 725 C CA . LEU A 1 96 ? -20.996 2.165 21.119 1.00 87.44 96 LEU A CA 1
ATOM 726 C C . LEU A 1 96 ? -20.909 2.019 22.645 1.00 87.44 96 LEU A C 1
ATOM 728 O O . LEU A 1 96 ? -21.862 2.372 23.336 1.00 87.44 96 LEU A O 1
ATOM 732 N N . LEU A 1 97 ? -19.774 1.559 23.184 1.00 87.69 97 LEU A N 1
ATOM 733 C CA . LEU A 1 97 ? -19.576 1.430 24.635 1.00 87.69 97 LEU A CA 1
ATOM 734 C C . LEU A 1 97 ? -19.511 2.775 25.362 1.00 87.69 97 LEU A C 1
ATOM 736 O O . LEU A 1 97 ? -19.888 2.853 26.527 1.00 87.69 97 LEU A O 1
ATOM 740 N N . THR A 1 98 ? -18.999 3.819 24.713 1.00 86.19 98 THR A N 1
ATOM 741 C CA . THR A 1 98 ? -18.936 5.171 25.294 1.00 86.19 98 THR A CA 1
ATOM 742 C C . THR A 1 98 ? -20.241 5.946 25.150 1.00 86.19 98 THR A C 1
ATOM 744 O O . THR A 1 98 ? -20.478 6.886 25.907 1.00 86.19 98 THR A O 1
ATOM 747 N N . SER A 1 99 ? -21.102 5.560 24.206 1.00 84.62 99 SER A N 1
ATOM 748 C CA . SER A 1 99 ? -22.428 6.151 24.075 1.00 84.62 99 SER A CA 1
ATOM 749 C C . SER A 1 99 ? -23.274 5.818 25.308 1.00 84.62 99 SER A C 1
ATOM 751 O O . SER A 1 99 ? -23.226 4.700 25.825 1.00 84.62 99 SER A O 1
ATOM 753 N N . ALA A 1 100 ? -24.031 6.799 25.810 1.00 68.88 100 ALA A N 1
ATOM 754 C CA . ALA A 1 100 ? -24.907 6.610 26.960 1.00 68.88 100 ALA A CA 1
ATOM 755 C C . ALA A 1 100 ? -25.975 5.557 26.620 1.00 68.88 100 ALA A C 1
ATOM 757 O O . ALA A 1 100 ? -26.978 5.853 25.972 1.00 68.88 100 ALA A O 1
ATOM 758 N N . SER A 1 101 ? -25.735 4.307 27.015 1.00 68.62 101 SER A N 1
ATOM 759 C CA . SER A 1 101 ? -26.613 3.199 26.657 1.00 68.62 101 SER A CA 1
ATOM 760 C C . SER A 1 101 ? -27.845 3.189 27.564 1.00 68.62 101 SER A C 1
ATOM 762 O O . SER A 1 101 ? -27.828 2.722 28.701 1.00 68.62 101 SER A O 1
ATOM 764 N N . THR A 1 102 ? -28.964 3.696 27.058 1.00 71.44 102 THR A N 1
ATOM 765 C CA . THR A 1 102 ? -30.277 3.558 27.696 1.00 71.44 102 THR A CA 1
ATOM 766 C C . THR A 1 102 ? -30.883 2.210 27.297 1.00 71.44 102 THR A C 1
ATOM 768 O O . THR A 1 102 ? -31.728 2.103 26.417 1.00 71.44 102 THR A O 1
ATOM 771 N N . GLY A 1 103 ? -30.411 1.121 27.908 1.00 83.69 103 GLY A N 1
ATOM 772 C CA . GLY A 1 103 ? -30.876 -0.225 27.559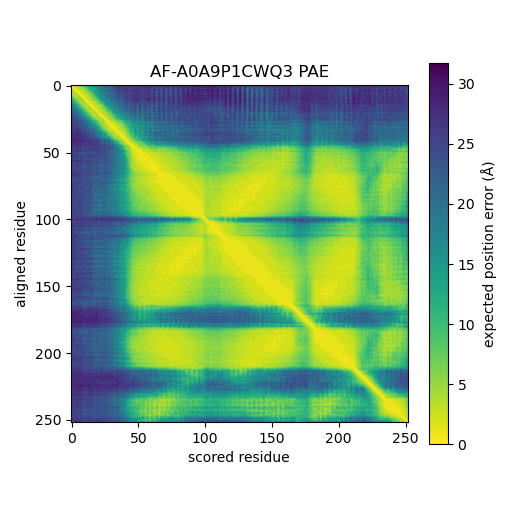 1.00 83.69 103 GLY A CA 1
ATOM 773 C C . GLY A 1 103 ? -30.431 -1.310 28.532 1.00 83.69 103 GLY A C 1
ATOM 774 O O . GLY A 1 103 ? -29.809 -1.028 29.555 1.00 83.69 103 GLY A O 1
ATOM 775 N N . ALA A 1 104 ? -30.741 -2.570 28.212 1.00 85.62 104 ALA A N 1
ATOM 776 C CA . ALA A 1 104 ? -30.355 -3.721 29.035 1.00 85.62 104 ALA A CA 1
ATOM 777 C C . ALA A 1 104 ? -28.833 -3.793 29.259 1.00 85.62 104 ALA A C 1
ATOM 779 O O . ALA A 1 104 ? -28.394 -4.066 30.371 1.00 85.62 104 ALA A O 1
ATOM 780 N N . VAL A 1 105 ? -28.040 -3.460 28.233 1.00 82.44 105 VAL A N 1
ATOM 781 C CA . VAL A 1 105 ? -26.573 -3.389 28.323 1.00 82.44 105 VAL A CA 1
ATOM 782 C C . VAL A 1 105 ? -26.131 -2.305 29.305 1.00 82.44 105 VAL A C 1
ATOM 784 O O . VAL A 1 105 ? -25.317 -2.586 30.176 1.00 82.44 105 VAL A O 1
ATOM 787 N N . GLY A 1 106 ? -26.709 -1.103 29.238 1.00 85.38 106 GLY A N 1
ATOM 788 C CA . GLY A 1 106 ? -26.387 -0.023 30.175 1.00 85.38 106 GLY A CA 1
ATOM 789 C C . GLY A 1 106 ? -26.766 -0.351 31.615 1.00 85.38 106 GLY A C 1
ATOM 790 O O . GLY A 1 106 ? -25.982 -0.107 32.527 1.00 85.38 106 GLY A O 1
ATOM 791 N N . LYS A 1 107 ? -27.919 -1.001 31.828 1.00 87.94 107 LYS A N 1
ATOM 792 C CA . LYS A 1 107 ? -28.318 -1.510 33.151 1.00 87.94 107 LYS A CA 1
ATOM 793 C C . LYS A 1 107 ? -27.349 -2.579 33.669 1.00 87.94 107 LYS A C 1
ATOM 795 O O . LYS A 1 107 ? -26.976 -2.534 34.837 1.00 87.94 107 LYS A O 1
ATOM 800 N N . ALA A 1 108 ? -26.914 -3.506 32.813 1.00 87.00 108 ALA A N 1
ATOM 801 C CA . ALA A 1 108 ? -25.931 -4.527 33.174 1.00 87.00 108 ALA A CA 1
ATOM 802 C C . ALA A 1 108 ? -24.554 -3.916 33.490 1.00 87.00 108 ALA A C 1
ATOM 804 O O . ALA A 1 108 ? -23.917 -4.313 34.460 1.00 87.00 108 ALA A O 1
ATOM 805 N N . MET A 1 109 ? -24.115 -2.913 32.723 1.00 88.50 109 MET A N 1
ATOM 806 C CA . MET A 1 109 ? -22.872 -2.183 32.998 1.00 88.50 109 MET A CA 1
ATOM 807 C C . MET A 1 109 ? -22.959 -1.420 34.327 1.00 88.50 109 MET A C 1
ATOM 809 O O . MET A 1 109 ? -22.027 -1.483 35.123 1.00 88.50 109 MET A O 1
ATOM 813 N N . ALA A 1 110 ? -24.093 -0.769 34.608 1.00 86.69 110 ALA A N 1
ATOM 814 C CA . ALA A 1 110 ? -24.327 -0.059 35.866 1.00 86.69 110 ALA A CA 1
ATOM 815 C C . ALA A 1 110 ? -24.329 -0.993 37.090 1.00 86.69 110 ALA A C 1
ATOM 817 O O . ALA A 1 110 ? -23.899 -0.590 38.169 1.00 86.69 110 ALA A O 1
ATOM 818 N N . ALA A 1 111 ? -24.762 -2.247 36.925 1.00 92.81 111 ALA A N 1
ATOM 819 C CA . ALA A 1 111 ? -24.706 -3.262 37.977 1.00 92.81 111 ALA A CA 1
ATOM 820 C C . ALA A 1 111 ? -23.273 -3.744 38.289 1.00 92.81 111 ALA A C 1
ATOM 822 O O . ALA A 1 111 ? -23.043 -4.339 39.343 1.00 92.81 111 ALA A O 1
ATOM 823 N N . HIS A 1 112 ? -22.304 -3.481 37.405 1.00 92.38 112 HIS A N 1
ATOM 824 C CA . HIS A 1 112 ? -20.915 -3.917 37.553 1.00 92.38 112 HIS A CA 1
ATOM 825 C C . HIS A 1 112 ? -19.921 -2.766 37.311 1.00 92.38 112 HIS A C 1
ATOM 827 O O . HIS A 1 112 ? -19.289 -2.713 36.244 1.00 92.38 112 HIS A O 1
ATOM 833 N N . PRO A 1 113 ? -19.719 -1.883 38.311 1.00 87.62 113 PRO A N 1
ATOM 834 C CA . PRO A 1 113 ? -18.754 -0.788 38.229 1.00 87.62 113 PRO A CA 1
ATOM 835 C C . PRO A 1 113 ? -17.365 -1.281 37.796 1.00 87.62 113 PRO A C 1
ATOM 837 O O . PRO A 1 113 ? -16.907 -2.347 38.219 1.00 87.62 113 PRO A O 1
ATOM 840 N N . GLY A 1 114 ? -16.686 -0.540 36.921 1.00 90.75 114 GLY A N 1
ATOM 841 C CA . GLY A 1 114 ? -15.364 -0.925 36.418 1.00 90.75 114 GLY A CA 1
ATOM 842 C C . GLY A 1 114 ? -15.378 -1.900 35.232 1.00 90.75 114 GLY A C 1
ATOM 843 O O . GLY A 1 114 ? -14.313 -2.246 34.717 1.00 90.75 114 GLY A O 1
ATOM 844 N N . THR A 1 115 ? -16.535 -2.432 34.815 1.00 91.88 115 THR A N 1
ATOM 845 C CA . THR A 1 115 ? 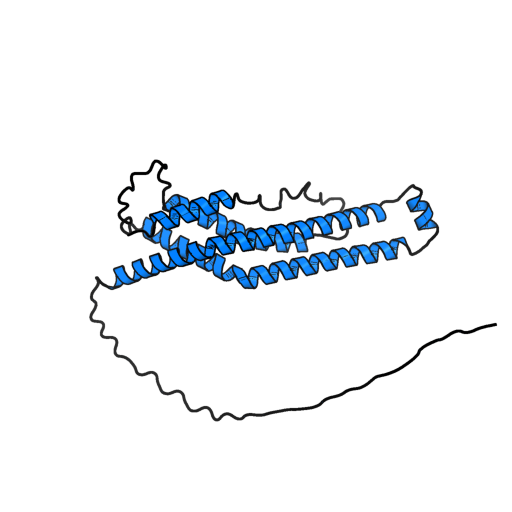-16.605 -3.346 33.655 1.00 91.88 115 THR A CA 1
ATOM 846 C C . THR A 1 115 ? -16.451 -2.590 32.342 1.00 91.88 115 THR A C 1
ATOM 848 O O . THR A 1 115 ? -15.765 -3.068 31.441 1.00 91.88 115 THR A O 1
ATOM 851 N N . GLN A 1 116 ? -17.043 -1.398 32.238 1.00 90.94 116 GLN A N 1
ATOM 852 C CA . GLN A 1 116 ? -16.959 -0.571 31.034 1.00 90.94 116 GLN A CA 1
ATOM 853 C C . GLN A 1 116 ? -15.515 -0.140 30.782 1.00 90.94 116 GLN A C 1
ATOM 855 O O . GLN A 1 116 ? -15.003 -0.302 29.681 1.00 90.94 116 GLN A O 1
ATOM 860 N N . GLU A 1 117 ? -14.829 0.314 31.824 1.00 92.19 117 GLU A N 1
ATOM 861 C CA . GLU A 1 117 ? -13.435 0.740 31.803 1.00 92.19 117 GLU A CA 1
ATOM 862 C C . GLU A 1 117 ? -12.510 -0.412 31.404 1.00 92.19 117 GLU A C 1
ATOM 864 O O . GLU A 1 117 ? -11.624 -0.231 30.570 1.00 92.19 117 GLU A O 1
ATOM 869 N N . ARG A 1 118 ? -12.747 -1.622 31.935 1.00 94.62 118 ARG A N 1
ATOM 870 C CA . ARG A 1 118 ? -11.993 -2.825 31.549 1.00 94.62 118 ARG A CA 1
ATOM 871 C C . ARG A 1 118 ? -12.203 -3.195 30.081 1.00 94.62 118 ARG A C 1
ATOM 873 O O . ARG A 1 118 ? -11.224 -3.471 29.391 1.00 94.62 118 ARG A O 1
ATOM 880 N N . LEU A 1 119 ? -13.445 -3.176 29.592 1.00 93.12 119 LEU A N 1
ATOM 881 C CA . LEU A 1 119 ? -13.741 -3.449 28.181 1.00 93.12 119 LEU A CA 1
ATOM 882 C C . LEU A 1 119 ? -13.122 -2.391 27.263 1.00 93.12 119 LEU A C 1
ATOM 884 O O . LEU A 1 119 ? -12.500 -2.737 26.260 1.00 93.12 119 LEU A O 1
ATOM 888 N N . LEU A 1 120 ? -13.231 -1.111 27.623 1.00 92.19 120 LEU A N 1
ATOM 889 C CA . LEU A 1 120 ? -12.607 -0.017 26.884 1.00 92.19 120 LEU A C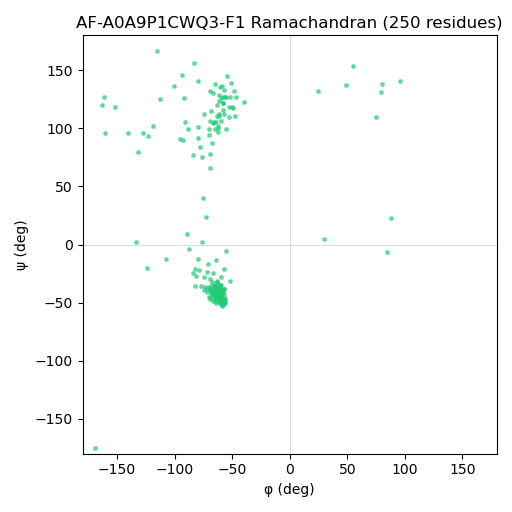A 1
ATOM 890 C C . LEU A 1 120 ? -11.086 -0.178 26.835 1.00 92.19 120 LEU A C 1
ATOM 892 O O . LEU A 1 120 ? -10.512 -0.100 25.752 1.00 92.19 120 LEU A O 1
ATOM 896 N N . ALA A 1 121 ? -10.436 -0.477 27.962 1.00 93.62 121 ALA A N 1
ATOM 897 C CA . ALA A 1 121 ? -8.993 -0.705 28.009 1.00 93.62 121 ALA A CA 1
ATOM 898 C C . ALA A 1 121 ? -8.556 -1.868 27.100 1.00 93.62 121 ALA A C 1
ATOM 900 O O . ALA A 1 121 ? -7.570 -1.749 26.372 1.00 93.62 121 ALA A O 1
ATOM 901 N N . GLN A 1 122 ? -9.311 -2.973 27.085 1.00 96.31 122 GLN A N 1
ATOM 902 C CA . GLN A 1 122 ? -9.041 -4.113 26.203 1.00 96.31 122 GLN A CA 1
ATOM 903 C C . GLN A 1 122 ? -9.193 -3.754 24.720 1.00 96.31 122 GLN A C 1
ATOM 905 O O . GLN A 1 122 ? -8.345 -4.126 23.907 1.00 96.31 122 GLN A O 1
ATOM 910 N N . LEU A 1 123 ? -10.245 -3.018 24.354 1.00 94.88 123 LEU A N 1
ATOM 911 C CA . LEU A 1 123 ? -10.459 -2.592 22.970 1.00 94.88 123 LEU A CA 1
ATOM 912 C C . LEU A 1 123 ? -9.388 -1.598 22.515 1.00 94.88 123 LEU A C 1
ATOM 914 O O . LEU A 1 123 ? -8.842 -1.767 21.428 1.00 94.88 123 LEU A O 1
ATOM 918 N N . VAL A 1 124 ? -9.027 -0.621 23.351 1.00 93.19 124 VAL A N 1
ATOM 919 C CA . VAL A 1 124 ? -7.933 0.322 23.065 1.00 93.19 124 VAL A CA 1
ATOM 920 C C . VAL A 1 124 ? -6.619 -0.430 22.863 1.00 93.19 124 VAL A C 1
ATOM 922 O O . VAL A 1 124 ? -5.953 -0.225 21.850 1.00 93.19 124 VAL A O 1
ATOM 925 N N . SER A 1 125 ? -6.288 -1.372 23.753 1.00 95.50 125 SER A N 1
ATOM 926 C CA . SER A 1 125 ? -5.109 -2.233 23.593 1.00 95.50 125 SER A CA 1
ATOM 927 C C . SER A 1 125 ? -5.139 -3.013 22.273 1.00 95.50 125 SER A C 1
ATOM 929 O O . SER A 1 125 ? -4.112 -3.156 21.611 1.00 95.50 125 SER A O 1
ATOM 931 N N . ARG A 1 126 ? -6.315 -3.481 21.837 1.00 96.12 126 ARG A N 1
ATOM 932 C CA . ARG A 1 126 ? -6.454 -4.189 20.561 1.00 96.12 126 ARG A CA 1
ATOM 933 C C . ARG A 1 126 ? -6.214 -3.282 19.352 1.00 96.12 126 ARG A C 1
ATOM 935 O O . ARG A 1 126 ? -5.563 -3.729 18.411 1.00 96.12 126 ARG A O 1
ATOM 942 N N . VAL A 1 127 ? -6.694 -2.037 19.377 1.00 93.69 127 VAL A N 1
ATOM 943 C CA . VAL A 1 127 ? -6.408 -1.056 18.313 1.00 93.69 127 VAL A CA 1
ATOM 944 C C . VAL A 1 127 ? -4.914 -0.750 18.246 1.00 93.69 127 VAL A C 1
ATOM 946 O O . VAL A 1 127 ? -4.350 -0.765 17.156 1.00 93.69 127 VAL A O 1
ATOM 949 N N . GLU A 1 128 ? -4.262 -0.528 19.392 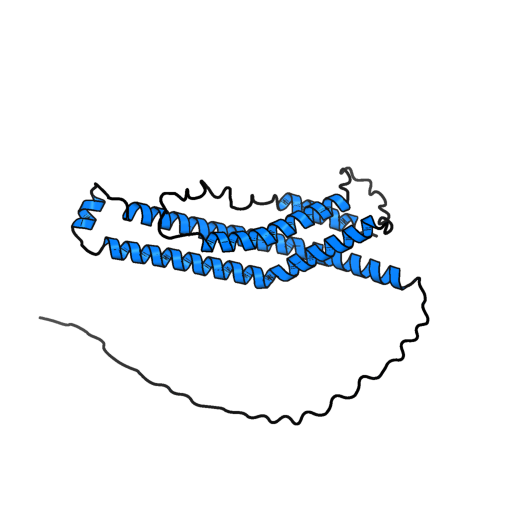1.00 94.44 128 GLU A N 1
ATOM 950 C CA . GLU A 1 128 ? -2.812 -0.292 19.452 1.00 94.44 128 GLU A CA 1
ATOM 951 C C . GLU A 1 128 ? -2.020 -1.457 18.848 1.00 94.44 128 GLU A C 1
ATOM 953 O O . GLU A 1 128 ? -1.083 -1.245 18.078 1.00 94.44 128 GLU A O 1
ATOM 958 N N . ASN A 1 129 ? -2.438 -2.696 19.128 1.00 96.19 129 ASN A N 1
ATOM 959 C CA . ASN A 1 129 ? -1.817 -3.879 18.538 1.00 96.19 129 ASN A CA 1
ATOM 960 C C . ASN A 1 129 ? -1.964 -3.897 17.009 1.00 96.19 129 ASN A C 1
ATOM 962 O O . ASN A 1 129 ? -0.962 -4.053 16.316 1.00 96.19 129 ASN A O 1
ATOM 966 N N . PHE A 1 130 ? -3.164 -3.658 16.468 1.00 95.50 130 PHE A N 1
ATOM 967 C CA . PHE A 1 130 ? -3.359 -3.593 15.012 1.00 95.50 130 PHE A CA 1
ATOM 968 C C . PHE A 1 130 ? -2.572 -2.453 14.358 1.00 95.50 130 PHE A C 1
ATOM 970 O O . PHE A 1 130 ? -2.021 -2.616 13.270 1.00 95.50 130 PHE A O 1
ATOM 977 N N . ARG A 1 131 ? -2.479 -1.300 15.025 1.00 93.94 131 ARG A N 1
ATOM 978 C CA . ARG A 1 131 ? -1.673 -0.172 14.555 1.00 93.94 131 ARG A CA 1
ATOM 979 C C . ARG A 1 131 ? -0.186 -0.527 14.524 1.00 93.94 131 ARG A C 1
ATOM 981 O O . ARG A 1 131 ? 0.482 -0.241 13.534 1.00 93.94 131 ARG A O 1
ATOM 988 N N . SER A 1 132 ? 0.321 -1.168 15.575 1.00 95.81 132 SER A N 1
ATOM 989 C CA . SER A 1 132 ? 1.697 -1.672 15.637 1.00 95.81 132 SER A CA 1
ATOM 990 C C . SER A 1 132 ? 1.982 -2.667 14.507 1.00 95.81 132 SER A C 1
ATOM 992 O O . SER A 1 132 ? 2.952 -2.497 13.769 1.00 95.81 132 SER A O 1
ATOM 994 N N . GLU A 1 133 ? 1.094 -3.644 14.294 1.00 96.75 133 GLU A N 1
ATOM 995 C CA . GLU A 1 133 ? 1.181 -4.603 13.184 1.00 96.75 133 GLU A CA 1
ATOM 996 C C . GLU A 1 133 ? 1.209 -3.896 11.820 1.00 96.75 133 GLU A C 1
ATOM 998 O O . GLU A 1 133 ? 2.049 -4.216 10.978 1.00 96.75 133 GLU A O 1
ATOM 1003 N N . GLY A 1 134 ? 0.368 -2.877 11.620 1.00 95.25 134 GLY A N 1
ATOM 1004 C CA . GLY A 1 134 ? 0.351 -2.071 10.397 1.00 95.25 134 GLY A CA 1
ATOM 1005 C C . GLY A 1 134 ? 1.644 -1.282 10.168 1.00 95.25 134 GLY A C 1
ATOM 1006 O O . GLY A 1 134 ? 2.145 -1.220 9.044 1.00 95.25 134 GLY A O 1
ATOM 1007 N N . LEU A 1 135 ? 2.239 -0.724 11.226 1.00 95.62 135 LEU A N 1
ATOM 1008 C CA . LEU A 1 135 ? 3.534 -0.040 11.140 1.00 95.62 135 LEU A CA 1
ATOM 1009 C C . LEU A 1 135 ? 4.676 -1.013 10.825 1.00 95.62 135 LEU A C 1
ATOM 1011 O O . LEU A 1 135 ? 5.565 -0.680 10.039 1.00 95.62 135 LEU A O 1
ATOM 1015 N N . VAL A 1 136 ? 4.647 -2.220 11.394 1.00 97.56 136 VAL A N 1
ATOM 1016 C CA . VAL A 1 136 ? 5.607 -3.286 11.071 1.00 97.56 136 VAL A CA 1
ATOM 1017 C C . VAL A 1 136 ? 5.453 -3.728 9.616 1.00 97.56 136 VAL A C 1
ATOM 1019 O O . VAL A 1 136 ? 6.457 -3.851 8.913 1.00 97.56 136 VAL A O 1
ATOM 1022 N N . LEU A 1 137 ? 4.216 -3.914 9.145 1.00 96.69 137 LEU A N 1
ATOM 1023 C CA . LEU A 1 137 ? 3.904 -4.238 7.753 1.00 96.69 137 LEU A CA 1
ATOM 1024 C C . LEU A 1 137 ? 4.462 -3.174 6.796 1.00 96.69 137 LEU A C 1
ATOM 1026 O O . LEU A 1 137 ? 5.172 -3.518 5.849 1.00 96.69 137 LEU A O 1
ATOM 1030 N N . HIS A 1 138 ? 4.209 -1.893 7.078 1.00 95.81 138 HIS A N 1
ATOM 1031 C CA . HIS A 1 138 ? 4.755 -0.772 6.311 1.00 95.81 138 HIS A CA 1
ATOM 1032 C C . HIS A 1 138 ? 6.286 -0.784 6.297 1.00 95.81 138 HIS A C 1
ATOM 1034 O O . HIS A 1 138 ? 6.895 -0.765 5.231 1.00 95.81 138 HIS A O 1
ATOM 1040 N N . ALA A 1 139 ? 6.926 -0.849 7.468 1.00 96.88 139 ALA A N 1
ATOM 1041 C CA . ALA A 1 139 ? 8.384 -0.824 7.573 1.00 96.88 139 ALA A CA 1
ATOM 1042 C C . ALA A 1 139 ? 9.044 -2.012 6.852 1.00 96.88 139 ALA A C 1
ATOM 1044 O O . ALA A 1 139 ? 10.125 -1.870 6.276 1.00 96.88 139 ALA A O 1
ATOM 1045 N N . ARG A 1 140 ? 8.399 -3.186 6.868 1.00 98.00 140 ARG A N 1
ATOM 1046 C CA . ARG A 1 140 ? 8.836 -4.365 6.112 1.00 98.00 140 ARG A CA 1
ATOM 1047 C C . ARG A 1 140 ? 8.773 -4.101 4.610 1.00 98.00 140 ARG A C 1
ATOM 1049 O O . ARG A 1 140 ? 9.778 -4.316 3.936 1.00 98.00 140 ARG A O 1
ATOM 1056 N N . PHE A 1 141 ? 7.638 -3.605 4.116 1.00 96.75 141 PHE A N 1
ATOM 1057 C CA . PHE A 1 141 ? 7.457 -3.297 2.698 1.00 96.75 141 PHE A CA 1
ATOM 1058 C C . PHE A 1 141 ? 8.460 -2.241 2.217 1.00 96.75 141 PHE A C 1
ATOM 1060 O O . PHE A 1 141 ? 9.159 -2.447 1.227 1.00 96.75 141 PHE A O 1
ATOM 1067 N N . GLU A 1 142 ? 8.589 -1.140 2.957 1.00 96.62 142 GLU A N 1
ATOM 1068 C CA . GLU A 1 142 ? 9.510 -0.044 2.654 1.00 96.62 142 GLU A CA 1
ATOM 1069 C C . GL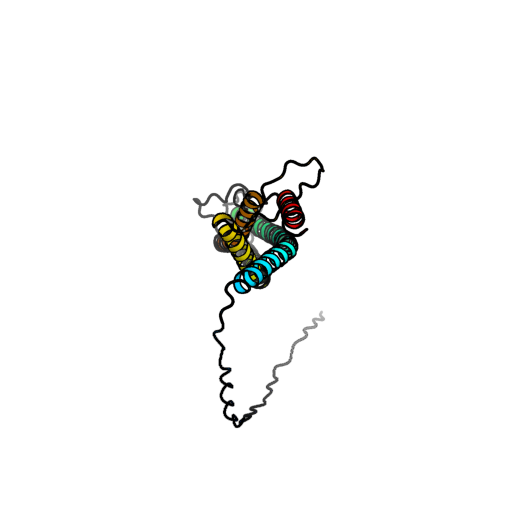U A 1 142 ? 10.957 -0.548 2.560 1.00 96.62 142 GLU A C 1
ATOM 1071 O O . GLU A 1 142 ? 11.634 -0.331 1.555 1.00 96.62 142 GLU A O 1
ATOM 1076 N N . ARG A 1 143 ? 11.413 -1.321 3.553 1.00 97.44 143 ARG A N 1
ATOM 1077 C CA . ARG A 1 143 ? 12.767 -1.891 3.560 1.00 97.44 143 ARG A CA 1
ATOM 1078 C C . ARG A 1 143 ? 13.029 -2.822 2.375 1.00 97.44 143 ARG A C 1
ATOM 1080 O O . ARG A 1 143 ? 14.151 -2.858 1.879 1.00 97.44 143 ARG A O 1
ATOM 1087 N N . GLN A 1 144 ? 12.036 -3.609 1.967 1.00 97.25 144 GLN A N 1
ATOM 1088 C CA . GLN A 1 144 ? 12.195 -4.618 0.918 1.00 97.25 144 GLN A CA 1
ATOM 1089 C C . GLN A 1 144 ? 12.081 -4.032 -0.493 1.00 97.25 144 GLN A C 1
ATOM 1091 O O . GLN A 1 144 ? 12.791 -4.479 -1.393 1.00 97.25 144 GLN A O 1
ATOM 1096 N N . HIS A 1 145 ? 11.214 -3.036 -0.695 1.00 96.31 145 HIS A N 1
ATOM 1097 C CA . HIS A 1 145 ? 10.769 -2.650 -2.036 1.00 96.31 145 HIS A CA 1
ATOM 1098 C C . HIS A 1 145 ? 11.009 -1.180 -2.394 1.00 96.31 145 HIS A C 1
ATOM 1100 O O . HIS A 1 145 ? 11.074 -0.871 -3.583 1.00 96.31 145 HIS A O 1
ATOM 1106 N N . HIS A 1 146 ? 11.193 -0.273 -1.427 1.00 94.38 146 HIS A N 1
ATOM 1107 C CA . HIS A 1 146 ? 11.262 1.169 -1.708 1.00 94.38 146 HIS A CA 1
ATOM 1108 C C . HIS A 1 146 ? 12.400 1.537 -2.668 1.00 94.38 146 HIS A C 1
ATOM 1110 O O . HIS A 1 146 ? 12.168 2.159 -3.702 1.00 94.38 146 HIS A O 1
ATOM 1116 N N . ALA A 1 147 ? 13.621 1.078 -2.380 1.00 95.12 147 ALA A N 1
ATOM 1117 C CA . ALA A 1 147 ? 14.782 1.366 -3.223 1.00 95.12 147 ALA A CA 1
ATOM 1118 C C . ALA A 1 147 ? 14.609 0.838 -4.660 1.00 95.12 147 ALA A C 1
ATOM 1120 O O . ALA A 1 147 ? 15.046 1.473 -5.619 1.00 95.12 147 ALA A O 1
ATOM 1121 N N . LEU A 1 148 ? 13.941 -0.309 -4.822 1.00 94.44 148 LEU A N 1
ATOM 1122 C CA . LEU A 1 148 ? 13.687 -0.910 -6.131 1.00 94.44 148 LEU A CA 1
ATOM 1123 C C . LEU A 1 148 ? 12.611 -0.144 -6.914 1.00 94.44 148 LEU A C 1
ATOM 1125 O O . LEU A 1 148 ? 12.748 0.017 -8.129 1.00 94.44 148 LEU A O 1
ATOM 1129 N N . LEU A 1 149 ? 11.578 0.370 -6.234 1.00 94.25 149 LEU A N 1
ATOM 1130 C CA . LEU A 1 149 ? 10.571 1.254 -6.831 1.00 94.25 149 LEU A CA 1
ATOM 1131 C C . LEU A 1 149 ? 11.217 2.546 -7.347 1.00 94.25 149 LEU A C 1
ATOM 1133 O O . LEU A 1 149 ? 11.023 2.909 -8.508 1.00 94.25 149 LEU A O 1
ATOM 1137 N N . GLU A 1 150 ? 12.040 3.202 -6.525 1.00 95.00 150 GLU A N 1
ATOM 1138 C CA . GLU A 1 150 ? 12.756 4.423 -6.915 1.00 95.00 150 GLU A CA 1
ATOM 1139 C C . GLU A 1 150 ? 13.736 4.175 -8.063 1.00 95.00 150 GLU A C 1
ATOM 1141 O O . GLU A 1 150 ? 13.785 4.945 -9.025 1.00 95.00 150 GLU A O 1
ATOM 1146 N N . GLN A 1 151 ? 14.496 3.079 -8.001 1.00 94.06 151 GLN A N 1
ATOM 1147 C CA . GLN A 1 151 ? 15.416 2.698 -9.067 1.00 94.06 151 GLN A CA 1
ATOM 1148 C C . GLN A 1 151 ? 14.675 2.464 -10.388 1.00 94.06 151 GLN A C 1
ATOM 1150 O O . GLN A 1 151 ? 15.126 2.937 -11.435 1.00 94.06 151 GLN A O 1
ATOM 1155 N N . SER A 1 152 ? 13.544 1.758 -10.350 1.00 92.00 152 SER A N 1
ATOM 1156 C CA . SER A 1 152 ? 12.729 1.479 -11.538 1.00 92.00 152 SER A CA 1
ATOM 1157 C C . SER A 1 152 ? 12.162 2.770 -12.129 1.00 92.00 152 SER A C 1
ATOM 1159 O O . SER A 1 152 ? 12.291 3.011 -13.329 1.00 92.00 152 SER A O 1
ATOM 1161 N N . LEU A 1 153 ? 11.629 3.652 -11.279 1.00 94.00 153 LEU A N 1
ATOM 1162 C CA . LEU A 1 153 ? 11.102 4.957 -11.673 1.00 94.00 153 LEU A CA 1
ATOM 1163 C C . LEU A 1 153 ? 12.180 5.839 -12.320 1.00 94.00 153 LEU A C 1
ATOM 1165 O O . LEU A 1 153 ? 11.962 6.408 -13.387 1.00 94.00 153 LEU A O 1
ATOM 1169 N N . ASN A 1 154 ? 13.365 5.922 -11.714 1.00 93.31 154 ASN A N 1
ATOM 1170 C CA . ASN A 1 154 ? 14.476 6.709 -12.250 1.00 93.31 154 ASN A CA 1
ATOM 1171 C C . ASN A 1 154 ? 15.025 6.124 -13.559 1.00 93.31 154 ASN A C 1
ATOM 1173 O O . ASN A 1 154 ? 15.391 6.880 -14.458 1.00 93.31 154 ASN A O 1
ATOM 1177 N N . SER A 1 155 ? 15.030 4.795 -13.701 1.00 89.81 155 SER A N 1
ATOM 1178 C CA . SER A 1 155 ? 15.437 4.123 -14.943 1.00 89.81 155 SER A CA 1
ATOM 1179 C C . SER A 1 155 ? 14.482 4.444 -16.095 1.00 89.81 155 SER A C 1
ATOM 1181 O O . SER A 1 155 ? 14.937 4.766 -17.193 1.00 89.81 155 SER A O 1
ATOM 1183 N N . LEU A 1 156 ? 13.168 4.430 -15.839 1.00 90.38 156 LEU A N 1
ATOM 1184 C CA . LEU A 1 156 ? 12.153 4.814 -16.825 1.00 90.38 156 LEU A CA 1
ATOM 1185 C C . LEU A 1 156 ? 12.236 6.301 -17.190 1.00 90.38 156 LEU A C 1
ATOM 1187 O O . LEU A 1 156 ? 12.191 6.634 -18.373 1.00 90.38 156 LEU A O 1
ATOM 1191 N N . ARG A 1 157 ? 12.439 7.191 -16.208 1.00 93.50 157 ARG A N 1
ATOM 1192 C CA . ARG A 1 157 ? 12.639 8.632 -16.453 1.00 93.50 157 ARG A CA 1
ATOM 1193 C C . ARG A 1 157 ? 13.851 8.898 -17.336 1.00 93.50 157 ARG A C 1
ATOM 1195 O O . ARG A 1 157 ? 13.753 9.663 -18.290 1.00 93.50 157 ARG A O 1
ATOM 1202 N N . LEU A 1 158 ? 14.980 8.253 -17.040 1.00 90.56 158 LEU A N 1
ATOM 1203 C CA . LEU A 1 158 ? 16.198 8.390 -17.836 1.00 90.56 158 LEU A CA 1
ATOM 1204 C C . LEU A 1 158 ? 15.991 7.876 -19.264 1.00 90.56 158 LEU A C 1
ATOM 1206 O O . LEU A 1 158 ? 16.416 8.525 -20.217 1.00 90.56 158 LEU A O 1
ATOM 1210 N N . TRP A 1 159 ? 15.334 6.724 -19.415 1.00 88.75 159 TRP A N 1
ATOM 1211 C CA . TRP A 1 159 ? 15.006 6.176 -20.728 1.00 88.75 159 TRP A CA 1
ATOM 1212 C C . TRP A 1 159 ? 14.108 7.121 -21.530 1.00 88.75 159 TRP A C 1
ATOM 1214 O O . TRP A 1 159 ? 14.438 7.433 -22.674 1.00 88.75 159 TRP A O 1
ATOM 1224 N N . LYS A 1 160 ? 13.033 7.634 -20.917 1.00 91.56 160 LYS A N 1
ATOM 1225 C CA . LYS A 1 160 ? 12.121 8.598 -21.542 1.00 91.56 160 LYS A CA 1
ATOM 1226 C C . LYS A 1 160 ? 12.869 9.858 -21.975 1.00 91.56 160 LYS A C 1
ATOM 1228 O O . LYS A 1 160 ? 12.789 10.243 -23.135 1.00 91.56 160 LYS A O 1
ATOM 1233 N N . HIS A 1 161 ? 13.659 10.449 -21.081 1.00 92.56 161 HIS A N 1
ATOM 1234 C CA . HIS A 1 161 ? 14.405 11.668 -21.385 1.00 92.56 161 HIS A CA 1
ATOM 1235 C C . HIS A 1 161 ? 15.339 11.494 -22.590 1.00 92.56 161 HIS A C 1
ATOM 1237 O O . HIS A 1 161 ? 15.418 12.357 -23.458 1.00 92.56 161 HIS A O 1
ATOM 1243 N N . ARG A 1 162 ? 16.013 10.344 -22.707 1.00 87.81 162 ARG A N 1
ATOM 1244 C CA . ARG A 1 162 ? 16.864 10.069 -23.875 1.00 87.81 162 ARG A CA 1
ATOM 1245 C C . ARG A 1 162 ? 16.079 9.965 -25.175 1.00 87.81 162 ARG A C 1
ATOM 1247 O O . ARG A 1 162 ? 16.577 10.401 -26.208 1.00 87.81 162 ARG A O 1
ATOM 1254 N N . ARG A 1 163 ? 14.868 9.406 -25.130 1.00 86.62 163 ARG A N 1
ATOM 1255 C CA . ARG A 1 163 ? 13.975 9.357 -26.294 1.00 86.62 163 ARG A CA 1
ATOM 1256 C C . ARG A 1 163 ? 13.566 10.752 -26.743 1.00 86.62 163 ARG A C 1
ATOM 1258 O O . ARG A 1 163 ? 13.624 11.031 -27.933 1.00 86.62 163 ARG A O 1
ATOM 1265 N N . GLU A 1 164 ? 13.242 11.633 -25.802 1.00 88.62 164 GLU A N 1
ATOM 1266 C CA . GLU A 1 164 ? 12.877 13.026 -26.092 1.00 88.62 164 GLU A CA 1
ATOM 1267 C C . GLU A 1 164 ? 14.035 13.827 -26.710 1.00 88.62 164 GLU A C 1
ATOM 1269 O O . GLU A 1 164 ? 13.806 14.677 -27.563 1.00 88.62 164 GLU A O 1
ATOM 1274 N N . VAL A 1 165 ? 15.284 13.527 -26.338 1.00 90.56 165 VAL A N 1
ATOM 1275 C CA . VAL A 1 165 ? 16.494 14.174 -26.892 1.00 90.56 165 VAL A CA 1
ATOM 1276 C C . VAL A 1 165 ? 16.841 13.667 -28.308 1.00 90.56 165 VAL A C 1
ATOM 1278 O O . VAL A 1 165 ? 17.816 14.105 -28.914 1.00 90.56 165 VAL A O 1
ATOM 1281 N N . GLY A 1 166 ? 16.027 12.776 -28.882 1.00 84.06 166 GLY A N 1
ATOM 1282 C CA . GLY A 1 166 ? 16.206 12.284 -30.247 1.00 84.06 166 GLY A CA 1
ATOM 1283 C C . GLY A 1 166 ? 17.118 11.065 -30.351 1.00 84.06 166 GLY A C 1
ATOM 1284 O O . GLY A 1 166 ? 17.659 10.806 -31.425 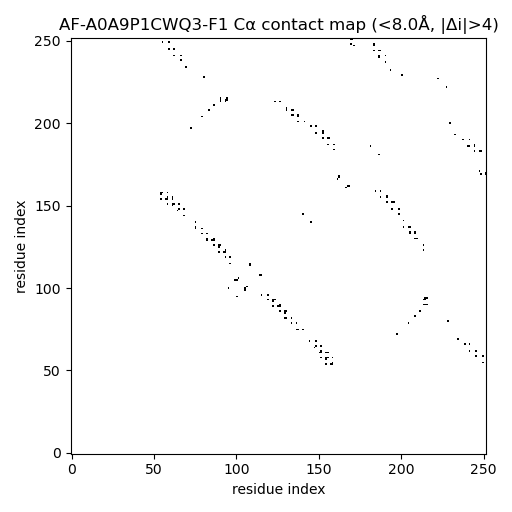1.00 84.06 166 GLY A O 1
ATOM 1285 N N . ALA A 1 167 ? 17.290 10.294 -29.266 1.00 77.81 167 ALA A N 1
ATOM 1286 C CA . ALA A 1 167 ? 17.913 8.978 -29.377 1.00 77.81 167 ALA A CA 1
ATOM 1287 C C . ALA A 1 167 ? 17.128 8.142 -30.404 1.00 77.81 167 ALA A C 1
ATOM 1289 O O . ALA A 1 167 ? 15.899 8.029 -30.264 1.00 77.81 167 ALA A O 1
ATOM 1290 N N . PRO A 1 168 ? 17.805 7.569 -31.418 1.00 70.75 168 PRO A N 1
ATOM 1291 C CA . PRO A 1 168 ? 17.155 6.948 -32.564 1.00 70.75 168 PRO A CA 1
ATOM 1292 C C . PRO A 1 168 ? 16.117 5.947 -32.078 1.00 70.75 168 PRO A C 1
ATOM 1294 O O . PRO A 1 168 ? 16.416 5.100 -31.227 1.00 70.75 168 PRO A O 1
ATOM 1297 N N . ALA A 1 169 ? 14.878 6.089 -32.562 1.00 64.44 169 ALA A N 1
ATOM 1298 C CA . ALA A 1 169 ? 13.817 5.136 -32.271 1.00 64.44 169 ALA A CA 1
ATOM 1299 C C . ALA A 1 169 ? 14.369 3.728 -32.521 1.00 64.44 169 ALA A C 1
ATOM 1301 O O . ALA A 1 169 ? 15.030 3.501 -33.535 1.00 64.44 169 ALA A O 1
ATOM 1302 N N . LEU A 1 170 ? 14.163 2.807 -31.569 1.00 60.75 170 LEU A N 1
ATOM 1303 C CA . LEU A 1 170 ? 14.433 1.392 -31.839 1.00 60.75 170 LEU A CA 1
ATOM 1304 C C . LEU A 1 170 ? 13.652 1.085 -33.102 1.00 60.75 170 LEU A C 1
ATOM 1306 O O . LEU A 1 170 ? 12.443 1.305 -33.091 1.00 60.75 170 LEU A O 1
ATOM 1310 N N . SER A 1 171 ? 14.341 0.704 -34.177 1.00 56.47 171 SER A N 1
ATOM 1311 C CA . SER A 1 171 ? 13.710 0.414 -35.456 1.00 56.47 171 SER A CA 1
ATOM 1312 C C . SER A 1 171 ? 12.648 -0.641 -35.196 1.00 56.47 171 SER A C 1
ATOM 1314 O O . SER A 1 171 ? 12.963 -1.807 -34.979 1.00 56.47 171 SER A O 1
ATOM 1316 N N . SER A 1 172 ? 11.399 -0.215 -35.080 1.00 55.12 172 SER A N 1
ATOM 1317 C CA . SER A 1 172 ? 10.276 -1.106 -34.895 1.00 55.12 172 SER A CA 1
ATOM 1318 C C . SER A 1 172 ? 9.980 -1.633 -36.281 1.00 55.12 172 SER A C 1
ATOM 1320 O O . SER A 1 172 ? 9.262 -0.973 -37.031 1.00 55.12 172 SER A O 1
ATOM 1322 N N . ASP A 1 173 ? 10.577 -2.766 -36.645 1.00 57.03 173 ASP A N 1
ATOM 1323 C CA . ASP A 1 173 ? 9.986 -3.556 -37.714 1.00 57.03 173 ASP A CA 1
ATOM 1324 C C . ASP A 1 173 ? 8.563 -3.886 -37.242 1.00 57.03 173 ASP A C 1
ATOM 1326 O O . ASP A 1 173 ? 8.400 -4.459 -36.156 1.00 57.03 173 ASP A O 1
ATOM 1330 N N . PRO A 1 174 ? 7.524 -3.402 -37.939 1.00 57.47 174 PRO A N 1
ATOM 1331 C CA . PRO A 1 174 ? 6.160 -3.603 -37.499 1.00 57.47 174 PRO A CA 1
ATOM 1332 C C . PRO A 1 174 ? 5.823 -5.085 -37.661 1.00 57.47 174 PRO A C 1
ATOM 1334 O O . PRO A 1 174 ? 5.626 -5.568 -38.772 1.00 57.47 174 PRO A O 1
ATOM 1337 N N . ASP A 1 175 ? 5.766 -5.806 -36.543 1.00 58.88 175 ASP A N 1
ATOM 1338 C CA . ASP A 1 175 ? 5.215 -7.158 -36.501 1.00 58.88 175 ASP A CA 1
ATOM 1339 C C . ASP A 1 175 ? 3.717 -7.074 -36.881 1.00 58.88 175 ASP A C 1
ATOM 1341 O O . ASP A 1 175 ? 2.976 -6.328 -36.228 1.00 58.88 175 ASP A O 1
ATOM 1345 N N . PRO A 1 176 ? 3.247 -7.746 -37.951 1.00 54.47 176 PRO A N 1
ATOM 1346 C CA . PRO A 1 176 ? 1.942 -7.490 -38.582 1.00 54.47 176 PRO A CA 1
ATOM 1347 C C . PRO A 1 176 ? 0.700 -7.973 -37.795 1.00 54.47 176 PRO A C 1
ATOM 1349 O O . PRO A 1 176 ? -0.357 -8.189 -38.382 1.00 54.47 176 PRO A O 1
ATOM 1352 N N . GLY A 1 177 ? 0.780 -8.137 -36.472 1.00 70.25 177 GLY A N 1
ATOM 1353 C CA . GLY A 1 177 ? -0.317 -8.642 -35.637 1.00 70.25 177 GLY A CA 1
ATOM 1354 C C . GLY A 1 177 ? -1.187 -7.557 -34.981 1.00 70.25 177 GLY A C 1
ATOM 1355 O O . GLY A 1 177 ? -0.883 -7.141 -33.867 1.00 70.25 177 GLY A O 1
ATOM 1356 N N . ASP A 1 178 ? -2.261 -7.143 -35.668 1.00 57.25 178 ASP A N 1
ATOM 1357 C CA . ASP A 1 178 ? -3.605 -6.635 -35.265 1.00 57.25 178 ASP A CA 1
ATOM 1358 C C . ASP A 1 178 ? -3.892 -5.859 -33.952 1.00 57.25 178 ASP A C 1
ATOM 1360 O O . ASP A 1 178 ? -5.047 -5.514 -33.688 1.00 57.25 178 ASP A O 1
ATOM 1364 N N . LEU A 1 179 ? -2.917 -5.503 -33.119 1.00 58.12 179 LEU A N 1
ATOM 1365 C CA . LEU A 1 179 ? -3.155 -4.642 -31.957 1.00 58.12 179 LEU A CA 1
ATOM 1366 C C . LEU A 1 179 ? -2.731 -3.200 -32.249 1.00 58.12 179 LEU A C 1
ATOM 1368 O O . LEU A 1 179 ? -1.630 -2.984 -32.763 1.00 58.12 179 LEU A O 1
ATOM 1372 N N . P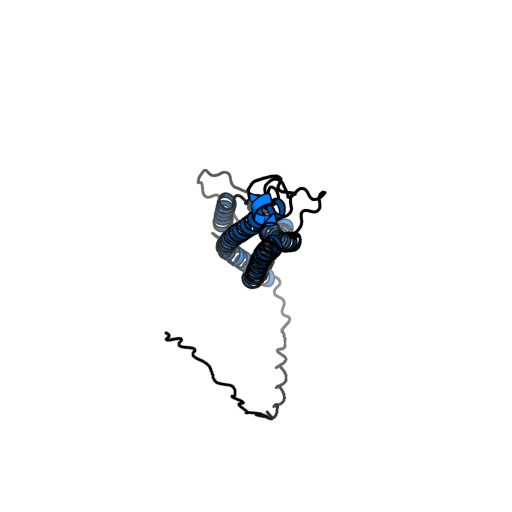RO A 1 180 ? -3.544 -2.190 -31.866 1.00 66.12 180 PRO A N 1
ATOM 1373 C CA . PRO A 1 180 ? -3.157 -0.799 -32.027 1.00 66.12 180 PRO A CA 1
ATOM 1374 C C . PRO A 1 180 ? -1.825 -0.574 -31.301 1.00 66.12 180 PRO A C 1
ATOM 1376 O O . PRO A 1 180 ? -1.681 -0.951 -30.125 1.00 66.12 180 PRO A O 1
ATOM 1379 N N . PRO A 1 181 ? -0.814 -0.017 -31.985 1.00 70.38 181 PRO A N 1
ATOM 1380 C CA . PRO A 1 181 ? 0.502 0.124 -31.410 1.00 70.38 181 PRO A CA 1
ATOM 1381 C C . PRO A 1 181 ? 0.445 1.184 -30.312 1.00 70.38 181 PRO A C 1
ATOM 1383 O O . PRO A 1 181 ? 0.505 2.373 -30.585 1.00 70.38 181 PRO A O 1
ATOM 1386 N N . ILE A 1 182 ? 0.352 0.746 -29.054 1.00 75.31 182 ILE A N 1
ATOM 1387 C CA . ILE A 1 182 ? 0.586 1.641 -27.915 1.00 75.31 182 ILE A CA 1
ATOM 1388 C C . ILE A 1 182 ? 1.998 2.204 -28.066 1.00 75.31 182 ILE A C 1
ATOM 1390 O O . ILE A 1 182 ? 2.946 1.419 -28.244 1.00 75.31 182 ILE A O 1
ATOM 1394 N N . ASP A 1 183 ? 2.101 3.531 -28.023 1.00 84.56 183 ASP A N 1
ATOM 1395 C CA . ASP A 1 183 ? 3.362 4.260 -28.060 1.00 84.56 183 ASP A CA 1
ATOM 1396 C C . ASP A 1 183 ? 4.206 3.855 -26.834 1.00 84.56 183 ASP A C 1
ATOM 1398 O O . ASP A 1 183 ? 3.737 3.967 -25.694 1.00 84.56 183 ASP A O 1
ATOM 1402 N N . PRO A 1 184 ? 5.441 3.351 -27.020 1.00 82.12 184 PRO A N 1
ATOM 1403 C CA . PRO A 1 184 ? 6.346 3.041 -25.918 1.00 82.12 184 PRO A CA 1
ATOM 1404 C C . PRO A 1 184 ? 6.550 4.203 -24.935 1.00 82.12 184 PRO A C 1
ATOM 1406 O O . PRO A 1 184 ? 6.757 3.952 -23.746 1.00 82.12 184 PRO A O 1
ATOM 1409 N N . LEU A 1 185 ? 6.490 5.457 -25.403 1.00 86.75 185 LEU A N 1
ATOM 1410 C CA . LEU A 1 185 ? 6.569 6.636 -24.537 1.00 86.75 185 LEU A CA 1
ATOM 1411 C C . LEU A 1 185 ? 5.345 6.743 -23.625 1.00 86.75 185 LEU A C 1
ATOM 1413 O O . LEU A 1 185 ? 5.512 6.864 -22.411 1.00 86.75 185 LEU A O 1
ATOM 1417 N N . GLU A 1 186 ? 4.138 6.611 -24.180 1.00 88.50 186 GLU A N 1
ATOM 1418 C CA . GLU A 1 186 ? 2.892 6.628 -23.403 1.00 88.50 186 GLU A CA 1
ATOM 1419 C C . GLU A 1 186 ? 2.877 5.498 -22.360 1.00 88.50 186 GLU A C 1
ATOM 1421 O O . GLU A 1 186 ? 2.550 5.710 -21.190 1.00 88.50 186 GLU A O 1
ATOM 1426 N N . ALA A 1 187 ? 3.289 4.288 -22.747 1.00 85.94 187 ALA A N 1
ATOM 1427 C CA . ALA A 1 187 ? 3.362 3.160 -21.824 1.00 85.94 187 ALA A CA 1
ATOM 1428 C C . ALA A 1 187 ? 4.370 3.406 -20.684 1.00 85.94 187 ALA A C 1
ATOM 1430 O O . ALA A 1 187 ? 4.069 3.112 -19.525 1.00 85.94 187 ALA A O 1
ATOM 1431 N N . ALA A 1 188 ? 5.540 3.987 -20.967 1.00 87.94 188 ALA A N 1
ATOM 1432 C CA . ALA A 1 188 ? 6.499 4.350 -19.925 1.00 87.94 188 ALA A CA 1
ATOM 1433 C C . ALA A 1 188 ? 5.951 5.433 -18.982 1.00 87.94 188 ALA A C 1
ATOM 1435 O O . ALA A 1 188 ? 6.152 5.343 -17.771 1.00 87.94 188 ALA A O 1
ATOM 1436 N N . GLU A 1 189 ? 5.240 6.434 -19.503 1.00 91.75 189 GLU A N 1
ATOM 1437 C CA . GLU A 1 189 ? 4.586 7.468 -18.693 1.00 91.75 189 GLU A CA 1
ATOM 1438 C C . GLU A 1 189 ? 3.549 6.889 -17.736 1.00 91.75 189 GLU A C 1
ATOM 1440 O O . GLU A 1 189 ? 3.574 7.204 -16.542 1.00 91.75 189 GLU A O 1
ATOM 1445 N N . ARG A 1 190 ? 2.693 5.989 -18.230 1.00 89.00 190 ARG A N 1
ATOM 1446 C CA . ARG A 1 190 ? 1.721 5.270 -17.400 1.00 89.00 190 ARG A CA 1
ATOM 1447 C C . ARG A 1 190 ? 2.410 4.486 -16.285 1.00 89.00 190 ARG A C 1
ATOM 1449 O O . ARG A 1 190 ? 2.065 4.663 -15.118 1.00 89.00 190 ARG A O 1
ATOM 1456 N N . LEU A 1 191 ? 3.449 3.713 -16.606 1.00 87.94 191 LEU A N 1
ATOM 1457 C CA . LEU A 1 191 ? 4.194 2.942 -15.603 1.00 87.94 191 LEU A CA 1
ATOM 1458 C C . LEU A 1 191 ? 4.885 3.831 -14.563 1.00 87.94 191 LEU A C 1
ATOM 1460 O O . LEU A 1 191 ? 4.869 3.517 -13.373 1.00 87.94 191 LEU A O 1
ATOM 1464 N N . MET A 1 192 ? 5.465 4.961 -14.976 1.00 93.62 192 MET A N 1
ATOM 1465 C CA . MET A 1 192 ? 6.039 5.931 -14.039 1.00 93.62 192 MET A CA 1
ATOM 1466 C C . MET A 1 192 ? 4.979 6.518 -13.106 1.00 93.62 192 MET A C 1
ATOM 1468 O O . MET A 1 192 ? 5.244 6.685 -11.915 1.00 93.62 192 MET A O 1
ATOM 1472 N N . HIS A 1 193 ? 3.784 6.811 -13.623 1.00 92.44 193 HIS A N 1
ATOM 1473 C CA . HIS A 1 193 ? 2.662 7.291 -12.818 1.00 92.44 193 HIS A CA 1
ATOM 1474 C C . HIS A 1 193 ? 2.198 6.246 -11.804 1.00 92.44 193 HIS A C 1
ATOM 1476 O O . HIS A 1 193 ? 1.994 6.576 -10.637 1.00 92.44 193 HIS A O 1
ATOM 1482 N N . VAL A 1 194 ? 2.091 4.979 -12.211 1.00 89.56 194 VAL A N 1
ATOM 1483 C CA . VAL A 1 194 ? 1.761 3.862 -11.311 1.00 89.56 194 VAL A CA 1
ATOM 1484 C C . VAL A 1 194 ? 2.807 3.725 -10.209 1.00 89.56 194 VAL A C 1
ATOM 1486 O O . VAL A 1 194 ? 2.448 3.693 -9.036 1.00 89.56 194 VAL A O 1
ATOM 1489 N N . LEU A 1 195 ? 4.095 3.727 -10.555 1.00 92.31 195 LEU A N 1
ATOM 1490 C CA . LEU A 1 195 ? 5.191 3.665 -9.585 1.00 92.31 195 LEU A CA 1
ATOM 1491 C C . LEU A 1 195 ? 5.159 4.834 -8.595 1.00 92.31 195 LEU A C 1
ATOM 1493 O O . LEU A 1 195 ? 5.280 4.629 -7.387 1.00 92.31 195 LEU A O 1
ATOM 1497 N N . ALA A 1 196 ? 4.956 6.056 -9.089 1.00 94.06 196 ALA A N 1
ATOM 1498 C CA . ALA A 1 196 ? 4.825 7.236 -8.241 1.00 94.06 196 ALA A CA 1
ATOM 1499 C C . ALA A 1 196 ? 3.612 7.120 -7.302 1.00 94.06 196 ALA A C 1
ATOM 1501 O O . ALA A 1 196 ? 3.726 7.400 -6.107 1.00 94.06 196 ALA A O 1
ATOM 1502 N N . LYS A 1 197 ? 2.474 6.633 -7.816 1.00 90.25 197 LYS A N 1
ATOM 1503 C CA . LYS A 1 197 ? 1.282 6.344 -7.013 1.00 90.25 197 LYS A CA 1
ATOM 1504 C C . LYS A 1 197 ? 1.555 5.295 -5.943 1.00 90.25 197 LYS A C 1
ATOM 1506 O O . LYS A 1 197 ? 1.167 5.527 -4.804 1.00 90.25 197 LYS A O 1
ATOM 1511 N N . MET A 1 198 ? 2.244 4.199 -6.259 1.00 91.81 198 MET A N 1
ATOM 1512 C CA . MET A 1 198 ? 2.605 3.164 -5.282 1.00 91.81 198 MET A CA 1
ATOM 1513 C C . MET A 1 198 ? 3.449 3.744 -4.147 1.00 91.81 198 MET A C 1
ATOM 1515 O O . MET A 1 198 ? 3.094 3.568 -2.985 1.00 91.81 198 MET A O 1
ATOM 1519 N N . ILE A 1 199 ? 4.512 4.491 -4.474 1.00 93.75 199 ILE A N 1
ATOM 1520 C CA . ILE A 1 199 ? 5.378 5.146 -3.479 1.00 93.75 199 ILE A CA 1
ATOM 1521 C C . ILE A 1 199 ? 4.542 6.063 -2.579 1.00 93.75 199 ILE A C 1
ATOM 1523 O O . ILE A 1 199 ? 4.577 5.934 -1.356 1.00 93.75 199 ILE A O 1
ATOM 1527 N N . SER A 1 200 ? 3.721 6.933 -3.176 1.00 92.31 200 SER A N 1
ATOM 1528 C CA . SER A 1 200 ? 2.860 7.839 -2.409 1.00 92.31 200 SER A CA 1
ATOM 1529 C C . SER A 1 200 ? 1.812 7.097 -1.570 1.00 92.31 200 SER A C 1
ATOM 1531 O O . SER A 1 200 ? 1.538 7.494 -0.441 1.00 92.31 200 SER A O 1
ATOM 1533 N N . GLY A 1 201 ? 1.266 5.992 -2.084 1.00 89.06 201 GLY A N 1
ATOM 1534 C CA . GLY A 1 201 ? 0.259 5.174 -1.418 1.00 89.06 201 GLY A CA 1
ATOM 1535 C C . GLY A 1 201 ? 0.808 4.479 -0.176 1.00 89.06 201 GLY A C 1
ATOM 1536 O O . GLY A 1 201 ? 0.129 4.448 0.845 1.00 89.06 201 GLY A O 1
ATOM 1537 N N . VAL A 1 202 ? 2.052 3.989 -0.219 1.00 91.38 202 VAL A N 1
ATOM 1538 C CA . VAL A 1 202 ? 2.733 3.430 0.964 1.00 91.38 202 VAL A CA 1
ATOM 1539 C C . VAL A 1 202 ? 2.852 4.491 2.063 1.00 91.38 202 VAL A C 1
ATOM 1541 O O . VAL A 1 202 ? 2.463 4.238 3.203 1.00 91.38 202 VAL A O 1
ATOM 1544 N N . SER A 1 203 ? 3.290 5.708 1.722 1.00 91.25 203 SER A N 1
ATOM 1545 C CA . SER A 1 203 ? 3.385 6.809 2.691 1.00 91.25 203 SER A CA 1
ATOM 1546 C C . SER A 1 203 ? 2.019 7.236 3.238 1.00 91.25 203 SER A C 1
ATOM 1548 O O . SER A 1 203 ? 1.870 7.419 4.445 1.00 91.25 203 SER A O 1
ATOM 1550 N N . GLN A 1 204 ? 1.003 7.348 2.379 1.00 89.44 204 GLN A N 1
ATOM 1551 C CA . GLN A 1 204 ? -0.365 7.681 2.795 1.00 89.44 204 GLN A CA 1
ATOM 1552 C C . GLN A 1 204 ? -0.933 6.642 3.762 1.00 89.44 204 GLN A C 1
ATOM 1554 O O . GLN A 1 204 ? -1.599 7.005 4.728 1.00 89.44 204 GLN A O 1
ATOM 1559 N N . TRP A 1 205 ? -0.628 5.360 3.554 1.00 88.19 205 TRP A N 1
ATOM 1560 C CA . TRP A 1 205 ? -1.029 4.286 4.457 1.00 88.19 205 TRP A CA 1
ATOM 1561 C C . TRP A 1 205 ? -0.456 4.448 5.864 1.00 88.19 205 TRP A C 1
ATOM 1563 O O . TRP A 1 205 ? -1.173 4.265 6.848 1.00 88.19 205 TRP A O 1
ATOM 1573 N N . LYS A 1 206 ? 0.817 4.833 5.978 1.00 91.88 206 LYS A N 1
ATOM 1574 C CA . LYS A 1 206 ? 1.434 5.137 7.275 1.00 91.88 206 LYS A CA 1
ATOM 1575 C C . LYS A 1 206 ? 0.733 6.299 7.967 1.00 91.88 206 LYS A C 1
ATOM 1577 O O . LYS A 1 206 ? 0.367 6.169 9.132 1.00 91.88 206 LYS A O 1
ATOM 1582 N N . GLU A 1 207 ? 0.517 7.404 7.257 1.00 89.44 207 GLU A N 1
ATOM 1583 C CA . GLU A 1 207 ? -0.184 8.566 7.813 1.00 89.44 207 GLU A CA 1
ATOM 1584 C C . GLU A 1 207 ? -1.614 8.209 8.232 1.00 89.44 207 GLU A C 1
ATOM 1586 O O . GLU A 1 207 ? -2.057 8.587 9.316 1.00 89.44 207 GLU A O 1
ATOM 1591 N N . HIS A 1 208 ? -2.311 7.393 7.438 1.00 86.25 208 HIS A N 1
ATOM 1592 C CA . HIS A 1 208 ? -3.639 6.896 7.775 1.00 86.25 208 HIS A CA 1
ATOM 1593 C C . HIS A 1 208 ? -3.631 6.101 9.088 1.00 86.25 208 HIS A C 1
ATOM 1595 O O . HIS A 1 208 ? -4.380 6.441 10.004 1.00 86.25 208 HIS A O 1
ATOM 1601 N N . LEU A 1 209 ? -2.729 5.123 9.235 1.00 85.12 209 LEU A N 1
ATOM 1602 C CA . LEU A 1 209 ? -2.584 4.336 10.468 1.00 85.12 209 LEU A CA 1
ATOM 1603 C C . LEU A 1 209 ? -2.237 5.201 11.690 1.00 85.12 209 LEU A C 1
ATOM 1605 O O . LEU A 1 209 ? -2.677 4.907 12.801 1.00 85.12 209 LEU A O 1
ATOM 1609 N N . LEU A 1 210 ? -1.454 6.267 11.505 1.00 86.44 210 LEU A N 1
ATOM 1610 C CA . LEU A 1 210 ? -1.130 7.225 12.567 1.00 86.44 210 LEU A CA 1
ATOM 1611 C C . LEU A 1 210 ? -2.302 8.162 12.897 1.00 86.44 210 LEU A C 1
ATOM 1613 O O . LEU A 1 210 ? -2.407 8.631 14.032 1.00 86.44 210 LEU A O 1
ATOM 1617 N N . SER A 1 211 ? -3.179 8.428 11.928 1.00 84.56 211 SER A N 1
ATOM 1618 C CA . SER A 1 211 ? -4.344 9.303 12.083 1.00 84.56 211 SER A CA 1
ATOM 1619 C C . SER A 1 211 ? -5.524 8.641 12.801 1.00 84.56 211 SER A C 1
ATOM 1621 O O . SER A 1 211 ? -6.359 9.350 13.367 1.00 84.56 211 SER A O 1
ATOM 1623 N N . CYS A 1 212 ? -5.593 7.305 12.813 1.00 79.56 212 CYS A N 1
ATOM 1624 C CA . CYS A 1 212 ? -6.625 6.548 13.516 1.00 79.56 212 CYS A CA 1
ATOM 1625 C C . CYS A 1 212 ? -6.555 6.819 15.030 1.00 79.56 212 CYS A C 1
ATOM 1627 O O . CYS A 1 212 ? -5.719 6.263 15.742 1.00 79.56 212 CYS A O 1
ATOM 1629 N N . ARG A 1 213 ? -7.440 7.687 15.534 1.00 75.81 213 ARG A N 1
ATOM 1630 C CA . ARG A 1 213 ? -7.588 7.979 16.969 1.00 75.81 213 ARG A CA 1
ATOM 1631 C C . ARG A 1 213 ? -8.673 7.098 17.593 1.00 75.81 213 ARG A C 1
ATOM 1633 O O . ARG A 1 213 ? -9.687 6.817 16.965 1.00 75.81 213 ARG A O 1
ATOM 1640 N N . TYR A 1 214 ? -8.478 6.722 18.860 1.00 70.19 214 TYR A N 1
ATOM 1641 C CA . TYR A 1 214 ? -9.386 5.845 19.623 1.00 70.19 214 TYR A CA 1
ATOM 1642 C C . TYR A 1 214 ? -10.751 6.461 19.918 1.00 70.19 214 TYR A C 1
ATOM 1644 O O . TYR A 1 214 ? -11.711 5.735 20.157 1.00 70.19 214 TYR A O 1
ATOM 1652 N N . LEU A 1 215 ? -10.828 7.792 19.934 1.00 61.62 215 LEU A N 1
ATOM 1653 C CA . LEU A 1 215 ? -12.049 8.520 20.229 1.00 61.62 215 LEU A CA 1
ATOM 1654 C C . LEU A 1 215 ? -12.498 9.248 18.966 1.00 61.62 215 LEU A C 1
ATOM 1656 O O . LEU A 1 215 ? -11.699 10.020 18.416 1.00 61.62 215 LEU A O 1
ATOM 1660 N N . PRO A 1 216 ? -13.749 9.044 18.514 1.00 57.62 216 PRO A N 1
ATOM 1661 C CA . PRO A 1 216 ? -14.313 9.877 17.474 1.00 57.62 216 PRO A CA 1
ATOM 1662 C C . PRO A 1 216 ? -14.311 11.310 18.003 1.00 57.62 216 PRO A C 1
ATOM 1664 O O . PRO A 1 216 ? -15.087 11.686 18.880 1.00 57.62 216 PRO A O 1
ATOM 1667 N N . SER A 1 217 ? -13.401 12.133 17.486 1.00 57.38 217 SER A N 1
ATOM 1668 C CA . SER A 1 217 ? -13.616 13.571 17.532 1.00 57.38 217 SER A CA 1
ATOM 1669 C C . SER A 1 217 ? -14.938 13.784 16.810 1.00 57.38 217 SER A C 1
ATOM 1671 O O . SER A 1 217 ? -15.070 13.391 15.653 1.00 57.38 217 SER A O 1
ATOM 1673 N N . SER A 1 218 ? -15.924 14.373 17.481 1.00 52.62 218 SER A N 1
ATOM 1674 C CA . SER A 1 218 ? -17.285 14.584 16.964 1.00 52.62 218 SER A CA 1
ATOM 1675 C C . SER A 1 218 ? -17.347 15.355 15.633 1.00 52.62 218 SER A C 1
ATOM 1677 O O . SER A 1 218 ? -18.413 15.486 15.040 1.00 52.62 218 SER A O 1
ATOM 1679 N N . LYS A 1 219 ? -16.205 15.855 15.144 1.00 54.56 219 LYS A N 1
ATOM 1680 C CA . LYS A 1 219 ? -16.041 16.562 13.869 1.00 54.56 219 LYS A CA 1
ATOM 1681 C C . LYS A 1 219 ? -15.317 15.757 12.790 1.00 54.56 219 LYS A C 1
ATOM 1683 O O . LYS A 1 219 ? -15.324 16.164 11.632 1.00 54.56 219 LYS A O 1
ATOM 1688 N N . THR A 1 220 ? -14.685 14.641 13.133 1.00 48.91 220 THR A N 1
ATOM 1689 C CA . THR A 1 220 ? -13.967 13.817 12.165 1.00 48.91 220 THR A CA 1
ATOM 1690 C C . THR A 1 220 ? -14.940 12.767 11.663 1.00 48.91 220 THR A C 1
ATOM 1692 O O . THR A 1 220 ? -15.069 11.698 12.254 1.00 48.91 220 THR A O 1
ATOM 1695 N N . LYS A 1 221 ? -15.666 13.090 10.583 1.00 48.75 221 LYS A N 1
ATOM 1696 C CA . LYS A 1 221 ? -16.295 12.048 9.769 1.00 48.75 221 LYS A CA 1
ATOM 1697 C C . LYS A 1 221 ? -15.181 11.070 9.418 1.00 48.75 221 LYS A C 1
ATOM 1699 O O . LYS A 1 221 ? -14.259 11.425 8.684 1.00 48.75 221 LYS A O 1
ATOM 1704 N N . LEU A 1 222 ? -15.240 9.882 10.013 1.00 44.78 222 LEU A N 1
ATOM 1705 C CA . LEU A 1 222 ? -14.538 8.722 9.495 1.00 44.78 222 LEU A CA 1
ATOM 1706 C C . LEU A 1 222 ? -14.836 8.690 7.993 1.00 44.78 222 LEU A C 1
ATOM 1708 O O . LEU A 1 222 ? -16.013 8.843 7.644 1.00 44.78 222 LEU A O 1
ATOM 1712 N N . PRO A 1 223 ? -13.815 8.633 7.119 1.00 45.44 223 PRO A N 1
ATOM 1713 C CA . PRO A 1 223 ? -14.048 8.595 5.682 1.00 45.44 223 PRO A CA 1
ATOM 1714 C C . PRO A 1 223 ? -15.081 7.496 5.417 1.00 45.44 223 PRO A C 1
ATOM 1716 O O . PRO A 1 223 ? -14.914 6.357 5.859 1.00 45.44 223 PRO A O 1
ATOM 1719 N N . ALA A 1 224 ? -16.224 7.910 4.866 1.00 44.41 224 ALA A N 1
ATOM 1720 C CA . ALA A 1 224 ? -17.363 7.043 4.625 1.00 44.41 224 ALA A CA 1
ATOM 1721 C C . ALA A 1 224 ? -16.924 6.034 3.573 1.00 44.41 224 ALA A C 1
ATOM 1723 O O . ALA A 1 224 ? -16.723 6.412 2.427 1.00 44.41 224 ALA A O 1
ATOM 1724 N N . GLU A 1 225 ? -16.679 4.800 4.011 1.00 44.12 225 GLU A N 1
ATOM 1725 C CA . GLU A 1 225 ? -15.819 3.865 3.293 1.00 44.12 225 GLU A CA 1
ATOM 1726 C C . GLU A 1 225 ? -14.410 4.424 3.013 1.00 44.12 225 GLU A C 1
ATOM 1728 O O . GLU A 1 225 ? -14.162 5.629 2.920 1.00 44.12 225 GLU A O 1
ATOM 1733 N N . PRO A 1 226 ? -13.408 3.556 2.871 1.00 48.34 226 PRO A N 1
ATOM 1734 C CA . PRO A 1 226 ? -12.136 3.978 2.330 1.00 48.34 226 PRO A CA 1
ATOM 1735 C C . PRO A 1 226 ? -12.262 4.311 0.827 1.00 48.34 226 PRO A C 1
ATOM 1737 O O . PRO A 1 226 ? -11.605 3.684 0.007 1.00 48.34 22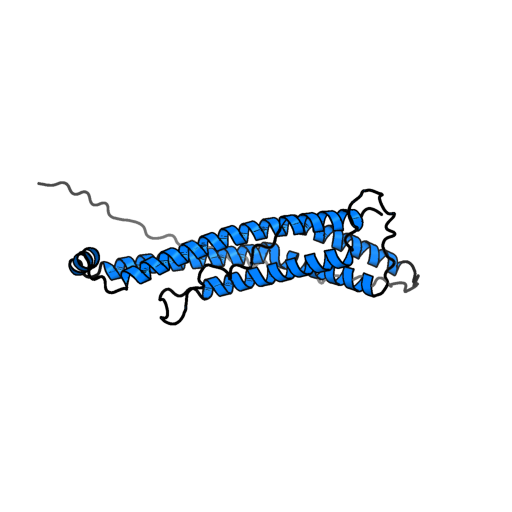6 PRO A O 1
ATOM 1740 N N . GLU A 1 227 ? -13.013 5.350 0.444 1.00 44.44 227 GLU A N 1
ATOM 1741 C CA . GLU A 1 227 ? -12.763 6.060 -0.826 1.00 44.44 227 GLU A CA 1
ATOM 1742 C C . GLU A 1 227 ? -11.315 6.590 -0.870 1.00 44.44 227 GLU A C 1
ATOM 1744 O O . GLU A 1 227 ? -10.752 6.824 -1.936 1.00 44.44 227 GLU A O 1
ATOM 1749 N N . ALA A 1 228 ? -10.686 6.734 0.304 1.00 44.41 228 ALA A N 1
ATOM 1750 C CA . ALA A 1 228 ? -9.288 7.101 0.477 1.00 44.41 228 ALA A CA 1
ATOM 1751 C C . ALA A 1 228 ? -8.302 5.918 0.468 1.00 44.41 228 ALA A C 1
ATOM 1753 O O . ALA A 1 228 ? -7.097 6.164 0.536 1.00 44.41 228 ALA A O 1
ATOM 1754 N N . VAL A 1 229 ? -8.747 4.651 0.379 1.00 48.34 229 VAL A N 1
ATOM 1755 C CA . VAL A 1 229 ? -7.810 3.612 -0.075 1.00 48.34 229 VAL A CA 1
ATOM 1756 C C . VAL A 1 229 ? -7.564 3.952 -1.535 1.00 48.34 229 VAL A C 1
ATOM 1758 O O . VAL A 1 229 ? -8.531 3.930 -2.298 1.00 48.34 229 VAL A O 1
ATOM 1761 N N . PRO A 1 230 ? -6.328 4.332 -1.919 1.00 52.12 230 PRO A N 1
ATOM 1762 C CA . PRO A 1 230 ? -6.040 4.744 -3.282 1.00 52.12 230 PRO A CA 1
ATOM 1763 C C . PRO A 1 230 ? -6.627 3.680 -4.195 1.00 52.12 230 PRO A C 1
ATOM 1765 O O . PRO A 1 230 ? -6.276 2.506 -4.038 1.00 52.12 230 PRO A O 1
ATOM 1768 N N . ALA A 1 231 ? -7.598 4.090 -5.029 1.00 58.84 231 ALA A N 1
ATOM 1769 C CA . ALA A 1 231 ? -8.375 3.190 -5.872 1.00 58.84 231 ALA A CA 1
ATOM 1770 C C . ALA A 1 231 ? -7.424 2.141 -6.424 1.00 58.84 231 ALA A C 1
ATOM 1772 O O . ALA A 1 231 ? -6.400 2.538 -6.994 1.00 58.84 231 ALA A O 1
ATOM 1773 N N . LYS A 1 232 ? -7.706 0.851 -6.161 1.00 62.16 232 LYS A N 1
ATOM 1774 C CA . LYS A 1 232 ? -6.830 -0.245 -6.587 1.00 62.16 232 LYS A CA 1
ATOM 1775 C C . LYS A 1 232 ? -6.504 0.037 -8.050 1.00 62.16 232 LYS A C 1
ATOM 1777 O O . LYS A 1 232 ? -7.436 0.014 -8.859 1.00 62.16 232 LYS A O 1
ATOM 1782 N N . PRO A 1 233 ? -5.252 0.407 -8.392 1.00 63.66 233 PRO A N 1
ATOM 1783 C CA . PRO A 1 233 ? -4.918 0.604 -9.789 1.00 63.66 233 PRO A CA 1
ATOM 1784 C C . PRO A 1 233 ? -5.308 -0.687 -10.500 1.00 63.66 233 PRO A C 1
ATOM 1786 O O . PRO A 1 233 ? -5.239 -1.758 -9.888 1.00 63.66 233 PRO A O 1
ATOM 1789 N N . ASN A 1 234 ? -5.782 -0.603 -11.740 1.00 79.81 234 ASN A N 1
ATOM 1790 C CA . ASN A 1 234 ? -6.089 -1.805 -12.499 1.00 79.81 234 ASN A CA 1
ATOM 1791 C C . ASN A 1 234 ? -4.763 -2.510 -12.833 1.00 79.81 234 ASN A C 1
ATOM 1793 O O . ASN A 1 234 ? -4.210 -2.371 -13.918 1.00 79.81 234 ASN A O 1
ATOM 1797 N N . LEU A 1 235 ? -4.207 -3.215 -11.844 1.00 76.75 235 LEU A N 1
ATOM 1798 C CA . LEU A 1 235 ? -2.880 -3.819 -11.885 1.00 76.75 235 LEU A CA 1
ATOM 1799 C C . LEU A 1 235 ? -2.790 -4.828 -13.027 1.00 76.75 235 LEU A C 1
ATOM 1801 O O . LEU A 1 235 ? -1.717 -5.027 -13.581 1.00 76.75 235 LEU A O 1
ATOM 1805 N N . GLN A 1 236 ? -3.916 -5.429 -13.412 1.00 81.12 236 GLN A N 1
ATOM 1806 C CA . GLN A 1 236 ? -3.989 -6.345 -14.537 1.00 81.12 236 GLN A CA 1
ATOM 1807 C C . GLN A 1 236 ? -3.764 -5.627 -15.876 1.00 81.12 236 GLN A C 1
ATOM 1809 O O . GLN A 1 236 ? -2.983 -6.112 -16.695 1.00 81.12 236 GLN A O 1
ATOM 1814 N N . GLU A 1 237 ? -4.382 -4.463 -16.091 1.00 81.88 237 GLU A N 1
ATOM 1815 C CA . GLU A 1 237 ? -4.112 -3.629 -17.272 1.00 81.88 237 GLU A CA 1
ATOM 1816 C C . GLU A 1 237 ? -2.657 -3.144 -17.290 1.00 81.88 237 GLU A C 1
ATOM 1818 O O . GLU A 1 237 ? -1.987 -3.230 -18.320 1.00 81.88 237 GLU A O 1
ATOM 1823 N N . GLU A 1 238 ? -2.128 -2.717 -16.142 1.00 78.25 238 GLU A N 1
ATOM 1824 C CA . GLU A 1 238 ? -0.745 -2.236 -16.030 1.00 78.25 238 GLU A CA 1
ATOM 1825 C C . GLU A 1 238 ? 0.288 -3.347 -16.280 1.00 78.25 238 GLU A C 1
ATOM 1827 O O . GLU A 1 238 ? 1.300 -3.123 -16.947 1.00 78.25 238 GLU A O 1
ATOM 1832 N N . ARG A 1 239 ? 0.014 -4.582 -15.840 1.00 81.69 239 ARG A N 1
ATOM 1833 C CA . ARG A 1 239 ? 0.831 -5.757 -16.185 1.00 81.69 239 ARG A CA 1
ATOM 1834 C C . ARG A 1 239 ? 0.814 -6.042 -17.684 1.00 81.69 239 ARG A C 1
ATOM 1836 O O . ARG A 1 239 ? 1.859 -6.335 -18.264 1.00 81.69 239 ARG A O 1
ATOM 1843 N N . GLN A 1 240 ? -0.338 -5.918 -18.345 1.00 82.00 240 GLN A N 1
ATOM 1844 C CA . GLN A 1 240 ? -0.402 -6.068 -19.802 1.00 82.00 240 GLN A CA 1
ATOM 1845 C C . GLN A 1 240 ? 0.389 -4.973 -20.527 1.00 82.00 240 GLN A C 1
ATOM 1847 O O . GLN A 1 240 ? 1.063 -5.263 -21.518 1.00 82.00 240 GLN A O 1
ATOM 1852 N N . LEU A 1 241 ? 0.354 -3.731 -20.036 1.00 76.12 241 LEU A N 1
ATOM 1853 C CA . LEU A 1 241 ? 1.173 -2.636 -20.567 1.00 76.12 241 LEU A CA 1
ATOM 1854 C C . LEU A 1 241 ? 2.669 -2.911 -20.391 1.00 76.12 241 LEU A C 1
ATOM 1856 O O . LEU A 1 241 ? 3.437 -2.719 -21.332 1.00 76.12 241 LEU A O 1
ATOM 1860 N N . LEU A 1 242 ? 3.073 -3.433 -19.233 1.00 76.31 242 LEU A N 1
ATOM 1861 C CA . LEU A 1 242 ? 4.435 -3.897 -18.958 1.00 76.31 242 LEU A CA 1
ATOM 1862 C C . LEU A 1 242 ? 4.910 -4.945 -19.959 1.00 76.31 242 LEU A C 1
ATOM 1864 O O . LEU A 1 242 ? 5.989 -4.799 -20.531 1.00 76.31 242 LEU A O 1
ATOM 1868 N N . LEU A 1 243 ? 4.104 -5.985 -20.183 1.00 79.31 243 LEU A N 1
ATOM 1869 C CA . LEU A 1 243 ? 4.424 -7.054 -21.128 1.00 79.31 243 LEU A CA 1
ATOM 1870 C C . LEU A 1 243 ? 4.571 -6.504 -22.553 1.00 79.31 243 LEU A C 1
ATOM 1872 O O . LEU A 1 243 ? 5.534 -6.841 -23.240 1.00 79.31 243 LEU A O 1
ATOM 1876 N N . LYS A 1 244 ? 3.684 -5.591 -22.969 1.00 77.31 244 LYS A N 1
ATOM 1877 C CA . LYS A 1 244 ? 3.759 -4.917 -24.277 1.00 77.31 244 LYS A CA 1
ATOM 1878 C C . LYS A 1 244 ? 5.007 -4.043 -24.408 1.00 77.31 244 LYS A C 1
ATOM 1880 O O . LYS A 1 244 ? 5.683 -4.096 -25.435 1.00 77.31 244 LYS A O 1
ATOM 1885 N N . LEU A 1 245 ? 5.336 -3.265 -23.376 1.00 73.00 245 LEU A N 1
ATOM 1886 C CA . LEU A 1 245 ? 6.537 -2.429 -23.354 1.00 73.00 245 LEU A CA 1
ATOM 1887 C C . LEU A 1 245 ? 7.801 -3.293 -23.414 1.00 73.00 245 LEU A C 1
ATOM 1889 O O . LEU A 1 245 ? 8.731 -2.959 -24.147 1.00 73.00 245 LEU A O 1
ATOM 1893 N N . CYS A 1 246 ? 7.813 -4.431 -22.713 1.00 76.69 246 CYS A N 1
ATOM 1894 C CA . CYS A 1 246 ? 8.911 -5.389 -22.770 1.00 76.69 246 CYS A CA 1
ATOM 1895 C C . CYS A 1 246 ? 9.073 -5.998 -24.162 1.00 76.69 246 CYS A C 1
ATOM 1897 O O . CYS A 1 246 ? 10.176 -6.005 -24.698 1.00 76.69 246 CYS A O 1
ATOM 1899 N N . ALA A 1 247 ? 7.986 -6.478 -24.764 1.00 76.88 247 ALA A N 1
ATOM 1900 C CA . ALA A 1 247 ? 8.036 -7.108 -26.079 1.00 76.88 247 ALA A CA 1
ATOM 1901 C C . ALA A 1 247 ? 8.577 -6.145 -27.151 1.00 76.88 247 ALA A C 1
ATOM 1903 O O . ALA A 1 247 ? 9.467 -6.504 -27.917 1.00 76.88 247 ALA A O 1
ATOM 1904 N N . LYS A 1 248 ? 8.107 -4.889 -27.154 1.00 69.44 248 LYS A N 1
ATOM 1905 C CA . LYS A 1 248 ? 8.497 -3.888 -28.161 1.00 69.44 248 LYS A CA 1
ATOM 1906 C C . LYS A 1 248 ? 9.882 -3.286 -27.944 1.00 69.44 248 LYS A C 1
ATOM 1908 O O . LYS A 1 248 ? 10.573 -2.968 -28.905 1.00 69.44 248 LYS A O 1
ATOM 1913 N N . SER A 1 249 ? 10.293 -3.090 -26.694 1.00 63.59 249 SER A N 1
ATOM 1914 C CA . SER A 1 249 ? 11.546 -2.381 -26.398 1.00 63.59 249 SER A CA 1
ATOM 1915 C C . SER A 1 249 ? 12.791 -3.259 -26.554 1.00 63.59 249 SER A C 1
ATOM 1917 O O . SER A 1 249 ? 13.905 -2.731 -26.509 1.00 63.59 249 SER A O 1
ATOM 1919 N N . PHE A 1 250 ? 12.628 -4.585 -26.676 1.00 60.72 250 PHE A N 1
ATOM 1920 C CA . PHE A 1 250 ? 13.721 -5.533 -26.433 1.00 60.72 250 PHE A CA 1
ATOM 1921 C C . PHE A 1 250 ? 13.918 -6.633 -27.479 1.00 60.72 250 PHE A C 1
ATOM 1923 O O . PHE A 1 250 ? 14.823 -7.442 -27.284 1.00 60.72 250 PHE A O 1
ATOM 1930 N N . HIS A 1 251 ? 13.143 -6.666 -28.567 1.00 56.53 251 HIS A N 1
ATOM 1931 C CA . HIS A 1 251 ? 13.305 -7.684 -29.614 1.00 56.53 251 HIS A CA 1
ATOM 1932 C C . HIS A 1 251 ? 14.285 -7.351 -30.754 1.00 56.53 251 HIS A C 1
ATOM 1934 O O . HIS A 1 251 ? 14.403 -8.163 -31.662 1.00 56.53 251 HIS A O 1
ATOM 1940 N N . ASN A 1 252 ? 15.065 -6.266 -30.656 1.00 46.66 252 ASN A N 1
ATOM 1941 C CA . ASN A 1 252 ? 16.146 -5.936 -31.602 1.00 46.66 252 ASN A CA 1
ATOM 1942 C C . ASN A 1 252 ? 17.477 -5.705 -30.901 1.00 46.66 252 ASN A C 1
ATOM 1944 O O . ASN A 1 252 ? 17.501 -4.845 -29.989 1.00 46.66 252 ASN A O 1
#